Protein AF-A0A497BM85-F1 (afdb_monomer_lite)

pLDDT: mean 84.43, std 9.47, range [48.28, 97.19]

Sequence (255 aa):
MNKPITKTRLAGFRGATTAFELDLDPSKDMTMLFGENGSGKSTILDAIDVVCNDTIGCLEGVSVGQAPGRYLRTLGAQPASLQVTVYSNGESWTGTMRRNAITVSGGGDRPCVKILRRNKILELVTAQPSDRYRALSRFIDIGVVEQSETNLKQKLDATNSEITTLTRDKDRMAGQLDDLWVAEGRPGPGPTAMEWAEQRVNTGIQGLNDKLECFKEVVDAVAAATAAKTAYEDRKARHSNVADQLADVEQQIAN

Foldseek 3Di:
DAWDWQKKWWWQFAPRPDIDMDGDDPVDPDDDDDDDPPPCPQSRVQLLCCQQVVDNRPCVPPCPDPLSLLNRGYPPDDQQRTWMWIDTPNWIWIWGDDPSGTDIDIDDHGGDDDDDDPVLVVCLVPDDPVCNCVSCCSVDPCVVVVVVVVVVVVVVVVVVVVVVVVVVVVVVVLVVLVVVCVVVVNDDPDPGSVVVVVVCVVCVPVVVVVVVVVVVVVVVVVVVVVVVVVVVVVVVVVVVVVVVVVVVVVVVVVD

Secondary structure (DSSP, 8-state):
----EEEEEEESBTTB-S-EEEE--TT-S-------TTSSHHHHHHHHHHHHH---GGGTT----S-GGGGGBPTT--GGG-EEEEEETTEEEEEEEETTEEEEEESSSPP------HHHHHHHHHS-HHHHHHHHTTTS--HHHHHHHHHHHHHHHHHHHHHHHHHHHHHHHHHHHHHHHHHTTS-SS-SSHHHHHHHHHHHHHHHHHHHHHHHHHHHHHHHHHHHHHHHHHHHHHHHHHHHHHHHHHHHHHT-

Radius of gyration: 49.24 Å; chains: 1; bounding box: 104×77×126 Å

Structure (mmCIF, N/CA/C/O backbone):
data_AF-A0A497BM85-F1
#
_entry.id   AF-A0A497BM85-F1
#
loop_
_atom_site.group_PDB
_atom_site.id
_atom_site.type_symbol
_atom_site.label_atom_id
_atom_site.label_alt_id
_atom_site.label_comp_id
_atom_site.label_asym_id
_atom_site.label_entity_id
_atom_site.label_seq_id
_atom_site.pdbx_PDB_ins_code
_atom_site.Cartn_x
_atom_site.Cartn_y
_atom_site.Cartn_z
_atom_site.occupancy
_atom_site.B_iso_or_equiv
_atom_site.auth_seq_id
_atom_site.auth_comp_id
_atom_site.auth_asym_id
_atom_site.auth_atom_id
_atom_site.pdbx_PDB_model_num
ATOM 1 N N . MET A 1 1 ? -13.524 -8.343 -4.442 1.00 48.28 1 MET A N 1
ATOM 2 C CA . MET A 1 1 ? -14.880 -8.496 -3.863 1.00 48.28 1 MET A CA 1
ATOM 3 C C . MET A 1 1 ? -14.909 -7.768 -2.533 1.00 48.28 1 MET A C 1
ATOM 5 O O . MET A 1 1 ? -13.992 -7.965 -1.746 1.00 48.28 1 MET A O 1
ATOM 9 N N . ASN A 1 2 ? -15.892 -6.893 -2.313 1.00 65.69 2 ASN A N 1
ATOM 10 C CA . ASN A 1 2 ? -16.013 -6.153 -1.058 1.00 65.69 2 ASN A CA 1
ATOM 11 C C . ASN A 1 2 ? -16.481 -7.118 0.044 1.00 65.69 2 ASN A C 1
ATOM 13 O O . ASN A 1 2 ? -17.495 -7.788 -0.134 1.00 65.69 2 ASN A O 1
ATOM 17 N N . LYS A 1 3 ? -15.725 -7.231 1.137 1.00 79.75 3 LYS A N 1
ATOM 18 C CA . LYS A 1 3 ? -16.063 -8.073 2.290 1.00 79.75 3 LYS A CA 1
ATOM 19 C C . LYS A 1 3 ? -16.595 -7.145 3.400 1.00 79.75 3 LYS A C 1
ATOM 21 O O . LYS A 1 3 ? -15.779 -6.524 4.084 1.00 79.75 3 LYS A O 1
ATOM 26 N N . PRO A 1 4 ? -17.925 -6.967 3.557 1.00 89.31 4 PRO A N 1
ATOM 27 C CA . PRO A 1 4 ? -18.475 -6.066 4.569 1.00 89.31 4 PRO A CA 1
ATOM 28 C C . PRO A 1 4 ? -18.289 -6.647 5.971 1.00 89.31 4 PRO A C 1
ATOM 30 O O . PRO A 1 4 ? -18.390 -7.861 6.174 1.00 89.31 4 PRO A O 1
ATOM 33 N N . ILE A 1 5 ? -18.017 -5.792 6.953 1.00 92.44 5 ILE A N 1
ATOM 34 C CA . ILE A 1 5 ? -17.935 -6.224 8.351 1.00 92.44 5 ILE A CA 1
ATOM 35 C C . ILE A 1 5 ? -19.347 -6.524 8.843 1.00 92.44 5 ILE A C 1
ATOM 37 O O . ILE A 1 5 ? -20.223 -5.670 8.753 1.00 92.44 5 ILE A O 1
ATOM 41 N N . THR A 1 6 ? -19.551 -7.721 9.386 1.00 94.12 6 THR A N 1
ATOM 42 C CA . THR A 1 6 ? -20.851 -8.168 9.911 1.00 94.12 6 THR A CA 1
ATOM 43 C C . THR A 1 6 ? -20.897 -8.170 11.430 1.00 94.12 6 THR A C 1
ATOM 45 O O . THR A 1 6 ? -21.969 -8.090 12.017 1.00 94.12 6 THR A O 1
ATOM 48 N N . LYS A 1 7 ? -19.741 -8.263 12.095 1.00 95.44 7 LYS A N 1
ATOM 49 C CA . LYS A 1 7 ? -19.662 -8.283 13.557 1.00 95.44 7 LYS A CA 1
ATOM 50 C C . LYS A 1 7 ? -18.300 -7.825 14.049 1.00 95.44 7 LYS A C 1
ATOM 52 O O . LYS A 1 7 ? -17.277 -8.115 13.430 1.00 95.44 7 LYS A O 1
ATOM 57 N N . THR A 1 8 ? -18.282 -7.146 15.191 1.00 95.75 8 THR A N 1
ATOM 58 C CA . THR A 1 8 ? -17.055 -6.825 15.931 1.00 95.75 8 THR A CA 1
ATOM 59 C C . THR A 1 8 ? -17.214 -7.204 17.398 1.00 95.75 8 THR A C 1
ATOM 61 O O . THR A 1 8 ? -18.190 -6.824 18.039 1.00 95.75 8 THR A O 1
ATOM 64 N N . ARG A 1 9 ? -16.235 -7.928 17.943 1.00 96.38 9 ARG A N 1
ATOM 65 C CA . ARG A 1 9 ? -16.167 -8.331 19.350 1.00 96.38 9 ARG A CA 1
ATOM 66 C C . ARG A 1 9 ? -14.936 -7.726 20.009 1.00 96.38 9 ARG A C 1
ATOM 68 O O . ARG A 1 9 ? -13.841 -7.811 19.457 1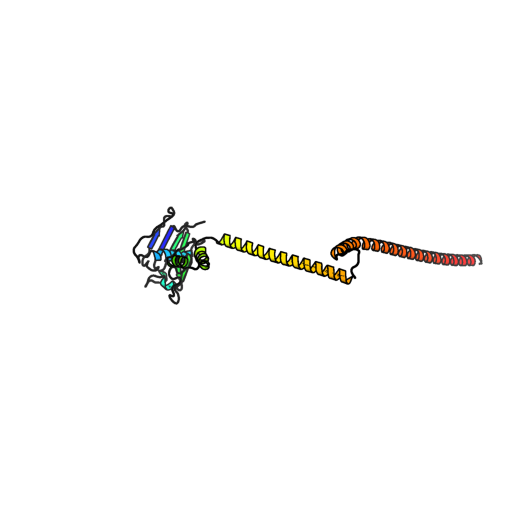.00 96.38 9 ARG A O 1
ATOM 75 N N . LEU A 1 10 ? -15.104 -7.138 21.186 1.00 95.31 10 LEU A N 1
ATOM 76 C CA . LEU A 1 10 ? -14.040 -6.498 21.951 1.00 95.31 10 LEU A CA 1
ATOM 77 C C . LEU A 1 10 ? -14.008 -7.041 23.380 1.00 95.31 10 LEU A C 1
ATOM 79 O O . LEU A 1 10 ? -15.048 -7.168 24.018 1.00 95.31 10 LEU A O 1
ATOM 83 N N . ALA A 1 11 ? -12.815 -7.295 23.906 1.00 94.38 11 ALA A N 1
ATOM 84 C CA . ALA A 1 11 ? -12.577 -7.571 25.316 1.00 94.38 11 ALA A CA 1
ATOM 85 C C . ALA A 1 11 ? -11.221 -6.988 25.731 1.00 94.38 11 ALA A C 1
ATOM 87 O O . ALA A 1 11 ? -10.238 -7.105 24.997 1.00 94.38 11 ALA A O 1
ATOM 88 N N . GLY A 1 12 ? -11.162 -6.320 26.886 1.00 92.31 12 GLY A N 1
ATOM 89 C CA . GLY A 1 12 ? -9.919 -5.765 27.432 1.00 92.31 12 GLY A CA 1
ATOM 90 C C . GLY A 1 12 ? -9.251 -4.702 26.548 1.00 92.31 12 GLY A C 1
ATOM 91 O O . GLY A 1 12 ? -8.044 -4.472 26.675 1.00 92.31 12 GLY A O 1
ATOM 92 N N . PHE A 1 13 ? -10.011 -4.075 25.643 1.00 93.06 13 PHE A N 1
ATOM 93 C CA . PHE A 1 13 ? -9.534 -3.084 24.679 1.00 93.06 13 PHE A CA 1
ATOM 94 C C . PHE A 1 13 ? -10.067 -1.692 25.038 1.00 93.06 13 PHE A C 1
ATOM 96 O O . PHE A 1 13 ? -11.264 -1.419 24.949 1.00 93.06 13 PHE A O 1
ATOM 103 N N . ARG A 1 14 ? -9.170 -0.786 25.438 1.00 90.81 14 ARG A N 1
ATOM 104 C CA . ARG A 1 14 ? -9.469 0.579 25.902 1.00 90.81 14 ARG A CA 1
ATOM 105 C C . ARG A 1 14 ? -10.613 0.597 26.927 1.00 90.81 14 ARG A C 1
ATOM 107 O O . ARG A 1 14 ? -10.466 0.030 28.005 1.00 90.81 14 ARG A O 1
ATOM 114 N N . GLY A 1 15 ? -11.738 1.236 26.603 1.00 87.88 15 GLY A N 1
ATOM 115 C CA . GLY A 1 15 ? -12.914 1.332 27.470 1.00 87.88 15 GLY A CA 1
ATOM 116 C C . GLY A 1 15 ? -13.763 0.058 27.558 1.00 87.88 15 GLY A C 1
ATOM 117 O O . GLY A 1 15 ? -14.652 0.006 28.399 1.00 87.88 15 GLY A O 1
ATOM 118 N N . ALA A 1 16 ? -13.505 -0.969 26.738 1.00 90.12 16 ALA A N 1
ATOM 119 C CA . ALA A 1 16 ? -14.226 -2.244 26.780 1.00 90.12 16 ALA A CA 1
ATOM 120 C C . ALA A 1 16 ? -13.688 -3.140 27.912 1.00 90.12 16 ALA A C 1
ATOM 122 O O . ALA A 1 16 ? -12.943 -4.095 27.678 1.00 90.12 16 ALA A O 1
ATOM 123 N N . THR A 1 17 ? -14.026 -2.782 29.155 1.00 87.31 17 THR A N 1
ATOM 124 C CA . THR A 1 17 ? -13.643 -3.514 30.377 1.00 87.31 17 THR A CA 1
ATOM 125 C C . THR A 1 17 ? -14.281 -4.901 30.448 1.00 87.31 17 THR A C 1
ATOM 127 O O . THR A 1 17 ? -13.669 -5.832 30.966 1.00 87.31 17 THR A O 1
ATOM 130 N N . THR A 1 18 ? -15.485 -5.049 29.900 1.00 87.12 18 THR A N 1
ATOM 131 C CA . THR A 1 18 ? -16.199 -6.316 29.730 1.00 87.12 18 THR A CA 1
ATOM 132 C C . THR A 1 18 ? -16.257 -6.710 28.256 1.00 87.12 18 THR A C 1
ATOM 134 O O . THR A 1 18 ? -15.998 -5.896 27.366 1.00 87.12 18 THR A O 1
ATOM 137 N N . ALA A 1 19 ? -16.577 -7.980 27.993 1.00 91.00 19 ALA A N 1
ATOM 138 C CA . ALA A 1 19 ? -16.800 -8.446 26.633 1.00 91.00 19 ALA A CA 1
ATOM 139 C C . ALA A 1 19 ? -17.994 -7.702 26.017 1.00 91.00 19 ALA A C 1
ATOM 141 O O . ALA A 1 19 ? -19.097 -7.719 26.561 1.00 91.00 19 ALA A O 1
ATOM 142 N N . PHE A 1 20 ? -17.753 -7.061 24.882 1.00 93.50 20 PHE A N 1
ATOM 143 C CA . PHE A 1 20 ? -18.730 -6.309 24.112 1.00 93.50 20 PHE A CA 1
ATOM 144 C C . PHE A 1 20 ? -18.795 -6.870 22.692 1.00 93.50 20 PHE A C 1
ATOM 146 O O . PHE A 1 20 ? -17.773 -7.246 22.113 1.00 93.50 20 PHE A O 1
ATOM 153 N N . GLU A 1 21 ? -19.992 -6.905 22.124 1.00 94.88 21 GLU A N 1
ATOM 154 C CA . GLU A 1 21 ? -20.241 -7.384 20.771 1.00 94.88 21 GLU A CA 1
ATOM 155 C C . GLU A 1 21 ? -21.186 -6.421 20.054 1.00 94.88 21 GLU A C 1
ATOM 157 O O . GLU A 1 21 ? -22.158 -5.944 20.637 1.00 94.88 21 GLU A O 1
ATOM 162 N N . LEU A 1 22 ? -20.864 -6.122 18.798 1.00 94.88 22 LEU A N 1
ATOM 163 C CA . LEU A 1 22 ? -21.672 -5.305 17.907 1.00 94.88 22 LEU A CA 1
ATOM 164 C C . LEU A 1 22 ? -21.922 -6.084 16.620 1.00 94.88 22 LEU A C 1
ATOM 166 O O . LEU A 1 22 ? -20.980 -6.346 15.866 1.00 94.88 22 LEU A O 1
ATOM 170 N N . ASP A 1 23 ? -23.185 -6.407 16.371 1.00 94.62 23 ASP A N 1
ATOM 171 C CA . ASP A 1 23 ? -23.675 -6.905 15.091 1.00 94.62 23 ASP A CA 1
ATOM 172 C C . ASP A 1 23 ? -23.940 -5.731 14.138 1.00 94.62 23 ASP A C 1
ATOM 174 O O . ASP A 1 23 ? -24.557 -4.731 14.513 1.00 94.62 23 ASP A O 1
ATOM 178 N N . LEU A 1 24 ? -23.465 -5.854 12.900 1.00 92.56 24 LEU A N 1
ATOM 179 C CA . LEU A 1 24 ? -23.738 -4.931 11.804 1.00 92.56 24 LEU A CA 1
ATOM 180 C C . LEU A 1 24 ? -24.612 -5.653 10.783 1.00 92.56 24 LEU A C 1
ATOM 182 O O . LEU A 1 24 ? -24.255 -6.731 10.311 1.00 92.56 24 LEU A O 1
ATOM 186 N N . ASP A 1 25 ? -25.754 -5.057 10.451 1.00 90.12 25 ASP A N 1
ATOM 187 C CA . ASP A 1 25 ? -26.690 -5.625 9.484 1.00 90.12 25 ASP A CA 1
ATOM 188 C C . ASP A 1 25 ? -26.113 -5.497 8.060 1.00 90.12 25 ASP A C 1
ATOM 190 O O . ASP A 1 25 ? -26.031 -4.380 7.541 1.00 90.12 25 ASP A O 1
ATOM 194 N N . PRO A 1 26 ? -25.731 -6.609 7.398 1.00 87.00 26 PRO A N 1
ATOM 195 C CA . PRO A 1 26 ? -25.158 -6.559 6.055 1.00 87.00 26 PRO A CA 1
ATOM 196 C C . PRO A 1 26 ? -26.176 -6.150 4.984 1.00 87.00 26 PRO A C 1
ATOM 198 O O . PRO A 1 26 ? -25.779 -5.873 3.856 1.00 87.00 26 PRO A O 1
ATOM 201 N N . SER A 1 27 ? -27.477 -6.125 5.305 1.00 87.94 27 SER A N 1
ATOM 202 C CA . SER A 1 27 ? -28.522 -5.637 4.402 1.00 87.94 27 SER A CA 1
ATOM 203 C C . SER A 1 27 ? -28.649 -4.111 4.390 1.00 87.94 27 SER A C 1
ATOM 205 O O . SER A 1 27 ? -29.401 -3.569 3.578 1.00 87.94 27 SER A O 1
ATOM 207 N N . LYS A 1 28 ? -27.951 -3.405 5.292 1.00 90.38 28 LYS A N 1
ATOM 208 C CA . LYS A 1 28 ? -27.984 -1.943 5.408 1.00 90.38 28 LYS A CA 1
ATOM 209 C C . LYS A 1 28 ? -26.669 -1.335 4.943 1.00 90.38 28 LYS A C 1
ATOM 211 O O . LYS A 1 28 ? -25.603 -1.683 5.436 1.00 90.38 28 LYS A O 1
ATOM 216 N N . ASP A 1 29 ? -26.769 -0.319 4.092 1.00 89.50 29 ASP A N 1
ATOM 217 C CA . ASP A 1 29 ? -25.597 0.426 3.613 1.00 89.50 29 ASP A CA 1
ATOM 218 C C . ASP A 1 29 ? -25.029 1.395 4.664 1.00 89.50 29 ASP A C 1
ATOM 220 O O . ASP A 1 29 ? -23.874 1.812 4.582 1.00 89.50 29 ASP A O 1
ATOM 224 N N . MET A 1 30 ? -25.836 1.774 5.663 1.00 91.69 30 MET A N 1
ATOM 225 C CA . MET A 1 30 ? -25.465 2.752 6.683 1.00 91.69 30 MET A CA 1
ATOM 226 C C . MET A 1 30 ? -25.880 2.289 8.079 1.00 91.69 30 MET A C 1
ATOM 228 O O . MET A 1 30 ? -27.043 1.986 8.334 1.00 91.69 30 MET A O 1
ATOM 232 N N . THR A 1 31 ? -24.921 2.314 9.007 1.00 92.44 31 THR A N 1
ATOM 233 C CA . THR A 1 31 ? -25.145 2.118 10.444 1.00 92.44 31 THR A CA 1
ATOM 234 C C . THR A 1 31 ? -24.655 3.348 11.200 1.00 92.44 31 THR A C 1
ATOM 236 O O . THR A 1 31 ? -23.524 3.792 11.003 1.00 92.44 31 THR A O 1
ATOM 239 N N . MET A 1 32 ? -25.491 3.901 12.081 1.00 93.38 32 MET A N 1
ATOM 240 C CA . MET A 1 32 ? -25.146 5.057 12.911 1.00 93.38 32 MET A CA 1
ATOM 241 C C . MET A 1 32 ? -24.998 4.639 14.376 1.00 93.38 32 MET A C 1
ATOM 243 O O . MET A 1 32 ? -25.932 4.115 14.975 1.00 93.38 32 MET A O 1
ATOM 247 N N . LEU A 1 33 ? -23.830 4.908 14.967 1.00 92.25 33 LEU A N 1
ATOM 248 C CA . LEU A 1 33 ? -23.564 4.673 16.388 1.00 92.25 33 LEU A CA 1
ATOM 249 C C . LEU A 1 33 ? -23.793 5.962 17.187 1.00 92.25 33 LEU A C 1
ATOM 251 O O . LEU A 1 33 ? -23.039 6.927 17.046 1.00 92.25 33 LEU A O 1
ATOM 255 N N . PHE A 1 34 ? -24.807 5.967 18.052 1.00 93.94 34 PHE A N 1
ATOM 256 C CA . PHE A 1 34 ? -25.135 7.098 18.923 1.00 93.94 34 PHE A CA 1
ATOM 257 C C . PHE A 1 34 ? -24.758 6.818 20.384 1.00 93.94 34 PHE A C 1
ATOM 259 O O . PHE A 1 34 ? -24.796 5.682 20.846 1.00 93.94 34 PHE A O 1
ATOM 266 N N . GLY A 1 35 ? -24.375 7.863 21.116 1.00 92.75 35 GLY A N 1
ATOM 267 C CA . GLY A 1 35 ? -24.072 7.786 22.544 1.00 92.75 35 GLY A CA 1
ATOM 268 C C . GLY A 1 35 ? -23.313 9.014 23.035 1.00 92.75 35 GLY A C 1
ATOM 269 O O . GLY A 1 35 ? -22.775 9.781 22.233 1.00 92.75 35 GLY A O 1
ATOM 270 N N . GLU A 1 36 ? -23.207 9.177 24.347 1.00 94.75 36 GLU A N 1
ATOM 271 C CA . GLU A 1 36 ? -22.513 10.305 24.979 1.00 94.75 36 GLU A CA 1
ATOM 272 C C . GLU A 1 36 ? -21.000 10.310 24.720 1.00 94.75 36 GLU A C 1
ATOM 274 O O . GLU A 1 36 ? -20.384 9.297 24.374 1.00 94.75 36 GLU A O 1
ATOM 279 N N . ASN A 1 37 ? -20.352 11.465 24.869 1.00 90.56 37 ASN A N 1
ATOM 280 C CA . ASN A 1 37 ? -18.893 11.529 24.796 1.00 90.56 37 ASN A CA 1
ATOM 281 C C . ASN A 1 37 ? -18.270 10.619 25.866 1.00 90.56 37 ASN A C 1
ATOM 283 O O . ASN A 1 37 ? -18.683 10.635 27.016 1.00 90.56 37 ASN A O 1
ATOM 287 N N . GLY A 1 38 ? -17.288 9.803 25.472 1.00 86.81 38 GLY A N 1
ATOM 288 C CA . GLY A 1 38 ? -16.686 8.801 26.360 1.00 86.81 38 GLY A CA 1
ATOM 289 C C . GLY A 1 38 ? -17.369 7.427 26.358 1.00 86.81 38 GLY A C 1
ATOM 290 O O . GLY A 1 38 ? -16.797 6.486 26.892 1.00 86.81 38 GLY A O 1
ATOM 291 N N . SER A 1 39 ? -18.501 7.245 25.667 1.00 89.88 39 SER A N 1
ATOM 292 C CA . SER A 1 39 ? -19.240 5.967 25.622 1.00 89.88 39 SER A CA 1
ATOM 293 C C . SER A 1 39 ? -18.582 4.835 24.807 1.00 89.88 39 SER A C 1
ATOM 295 O O . SER A 1 39 ? -19.229 3.840 24.502 1.00 89.88 39 SER A O 1
ATOM 297 N N . GLY A 1 40 ? -17.331 4.990 24.363 1.00 90.06 40 GLY A N 1
ATOM 298 C CA . GLY A 1 40 ? -16.620 3.953 23.601 1.00 90.06 40 GLY A CA 1
ATOM 299 C C . GLY A 1 40 ? -16.889 3.905 22.088 1.00 90.06 40 GLY A C 1
ATOM 300 O O . GLY A 1 40 ? -16.363 3.023 21.417 1.00 90.06 40 GLY A O 1
ATOM 301 N N . LYS A 1 41 ? -17.612 4.868 21.495 1.00 92.38 41 LYS A N 1
ATOM 302 C CA . LYS A 1 41 ? -17.822 4.926 20.024 1.00 92.38 41 LYS A CA 1
ATOM 303 C C . LYS A 1 41 ? -16.509 4.858 19.233 1.00 92.38 41 LYS A C 1
ATOM 305 O O . LYS A 1 41 ? -16.350 4.029 18.343 1.00 92.38 41 LYS A O 1
ATOM 310 N N . SER A 1 42 ? -15.539 5.697 19.601 1.00 90.88 42 SER A N 1
ATOM 311 C CA . SER A 1 42 ? -14.213 5.683 18.974 1.00 90.88 42 SER A CA 1
ATOM 312 C C . SER A 1 42 ? -13.456 4.385 19.258 1.00 90.88 42 SER A C 1
ATOM 314 O O . SER A 1 42 ? -12.706 3.931 18.406 1.00 90.88 42 SER A O 1
ATOM 316 N N . THR A 1 43 ? -13.687 3.751 20.415 1.00 92.69 43 THR A N 1
ATOM 317 C CA . THR A 1 43 ? -13.077 2.463 20.773 1.00 92.69 43 THR A CA 1
ATOM 318 C C . THR A 1 43 ? -13.486 1.350 19.813 1.00 92.69 43 THR A C 1
ATOM 320 O O . THR A 1 43 ? -12.632 0.563 19.418 1.00 92.69 43 THR A O 1
ATOM 323 N N . ILE A 1 44 ? -14.751 1.312 19.389 1.00 93.44 44 ILE A N 1
ATOM 324 C CA . ILE 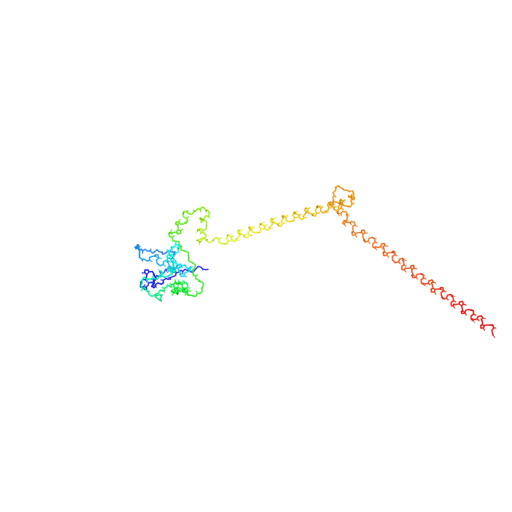A 1 44 ? -15.237 0.342 18.395 1.00 93.44 44 ILE A CA 1
ATOM 325 C C . ILE A 1 44 ? -14.520 0.550 17.054 1.00 93.44 44 ILE A C 1
ATOM 327 O O . ILE A 1 44 ? -14.018 -0.403 16.465 1.00 93.44 44 ILE A O 1
ATOM 331 N N . LEU A 1 45 ? -14.403 1.802 16.599 1.00 91.69 45 LEU A N 1
ATOM 332 C CA . LEU A 1 45 ? -13.684 2.123 15.361 1.00 91.69 45 LEU A CA 1
ATOM 333 C C . LEU A 1 45 ? -12.191 1.784 15.448 1.00 91.69 45 LEU A C 1
ATOM 335 O O . LEU A 1 45 ? -11.630 1.247 14.500 1.00 91.69 45 LEU A O 1
ATOM 339 N N . ASP A 1 46 ? -11.545 2.068 16.581 1.00 91.56 46 ASP A N 1
ATOM 340 C CA . ASP A 1 46 ? -10.130 1.751 16.796 1.00 91.56 46 ASP A CA 1
ATOM 341 C C . ASP A 1 46 ? -9.868 0.243 16.791 1.00 91.56 46 ASP A C 1
ATOM 343 O O . ASP A 1 46 ? -8.828 -0.192 16.310 1.00 91.56 46 ASP A O 1
ATOM 347 N N . ALA A 1 47 ? -10.803 -0.555 17.303 1.00 93.38 47 ALA A N 1
ATOM 348 C CA . ALA A 1 47 ? -10.724 -2.008 17.245 1.00 93.38 47 ALA A CA 1
ATOM 349 C C . ALA A 1 47 ? -10.753 -2.531 15.805 1.00 93.38 47 ALA A C 1
ATOM 351 O O . ALA A 1 47 ? -9.934 -3.375 15.441 1.00 93.38 47 ALA A O 1
ATOM 352 N N . ILE A 1 48 ? -11.656 -1.996 14.982 1.00 93.56 48 ILE A N 1
ATOM 353 C CA . ILE A 1 48 ? -11.720 -2.336 13.559 1.00 93.56 48 ILE A CA 1
ATOM 354 C C . ILE A 1 48 ? -10.418 -1.921 12.855 1.00 93.56 48 ILE A C 1
ATOM 356 O O . ILE A 1 48 ? -9.860 -2.720 12.105 1.00 93.56 48 ILE A O 1
ATOM 360 N N . ASP A 1 49 ? -9.907 -0.716 13.131 1.00 92.06 49 ASP A N 1
ATOM 361 C CA . ASP A 1 49 ? -8.668 -0.186 12.536 1.00 92.06 49 ASP A CA 1
ATOM 362 C C . ASP A 1 49 ? -7.460 -1.084 12.812 1.00 92.06 49 ASP A C 1
ATOM 364 O O . ASP A 1 49 ? -6.744 -1.491 11.901 1.00 92.06 49 ASP A O 1
ATOM 368 N N . VAL A 1 50 ? -7.274 -1.446 14.081 1.00 91.62 50 VAL A N 1
ATOM 369 C CA . VAL A 1 50 ? -6.172 -2.295 14.539 1.00 91.62 50 VAL A CA 1
ATOM 370 C C . VAL A 1 50 ? -6.193 -3.650 13.837 1.00 91.62 50 VAL A C 1
ATOM 372 O O . VAL A 1 50 ? -5.150 -4.147 13.420 1.00 91.62 50 VAL A O 1
ATOM 375 N N . VAL A 1 51 ? -7.370 -4.268 13.708 1.00 93.19 51 VAL A N 1
ATOM 376 C CA . VAL A 1 51 ? -7.483 -5.610 13.123 1.00 93.19 51 VAL A CA 1
ATOM 377 C C . VAL A 1 51 ? -7.347 -5.577 11.601 1.00 93.19 51 VAL A C 1
ATOM 379 O O . VAL A 1 51 ? -6.673 -6.435 11.031 1.00 93.19 51 VAL A O 1
ATOM 382 N N . CYS A 1 52 ? -7.965 -4.600 10.936 1.00 91.75 52 CYS A N 1
ATOM 383 C CA . CYS A 1 52 ? -8.045 -4.575 9.475 1.00 91.75 52 CYS A CA 1
ATOM 384 C C . CYS A 1 52 ? -6.820 -3.910 8.833 1.00 91.75 52 CYS A C 1
ATOM 386 O O . CYS A 1 52 ? -6.313 -4.418 7.836 1.00 91.75 52 CYS A O 1
ATOM 388 N N . ASN A 1 53 ? -6.306 -2.830 9.429 1.00 88.56 53 ASN A N 1
ATOM 389 C CA . ASN A 1 53 ? -5.249 -1.992 8.851 1.00 88.56 53 ASN A CA 1
ATOM 390 C C . ASN A 1 53 ? -3.889 -2.119 9.557 1.00 88.56 53 ASN A C 1
ATOM 392 O O . ASN A 1 53 ? -2.932 -1.489 9.116 1.00 88.56 53 ASN A O 1
ATOM 396 N N . ASP A 1 54 ? -3.789 -2.902 10.638 1.00 84.31 54 ASP A N 1
ATOM 397 C CA . ASP A 1 54 ? -2.560 -3.069 11.440 1.00 84.31 54 ASP A CA 1
ATOM 398 C C . ASP A 1 54 ? -2.019 -1.756 12.041 1.00 84.31 54 ASP A C 1
ATOM 400 O O . ASP A 1 54 ? -0.817 -1.561 12.225 1.00 84.31 54 ASP A O 1
ATOM 404 N N . THR A 1 55 ? -2.917 -0.812 12.334 1.00 82.88 55 THR A N 1
ATOM 405 C CA . THR A 1 55 ? -2.565 0.491 12.912 1.00 82.88 55 THR A CA 1
ATOM 406 C C . THR A 1 55 ? -2.767 0.503 14.429 1.00 82.88 55 THR A C 1
ATOM 408 O O . THR A 1 55 ? -3.404 -0.369 15.013 1.00 82.88 55 THR A O 1
ATOM 411 N N . ILE A 1 56 ? -2.265 1.540 15.106 1.00 81.88 56 ILE A N 1
ATOM 412 C CA . ILE A 1 56 ? -2.515 1.785 16.543 1.00 81.88 56 ILE A CA 1
ATOM 413 C C . ILE A 1 56 ? -3.783 2.623 16.796 1.00 81.88 56 ILE A C 1
ATOM 415 O O . ILE A 1 56 ? -3.967 3.204 17.874 1.00 81.88 56 ILE A O 1
ATOM 419 N N . GLY A 1 57 ? -4.667 2.703 15.800 1.00 81.38 57 GLY A N 1
ATOM 420 C CA . GLY A 1 57 ? -5.900 3.467 15.868 1.00 81.38 57 GLY A CA 1
ATOM 421 C C . GLY A 1 57 ? -5.661 4.940 16.210 1.00 81.38 57 GLY A C 1
ATOM 422 O O . GLY A 1 57 ? -4.761 5.586 15.677 1.00 81.38 57 GLY A O 1
ATOM 423 N N . CYS A 1 58 ? -6.447 5.491 17.139 1.00 78.00 58 CYS A N 1
ATOM 424 C CA . CYS A 1 58 ? -6.357 6.910 17.500 1.00 78.00 58 CYS A CA 1
ATOM 425 C C . CYS A 1 58 ? -5.007 7.368 18.096 1.00 78.00 58 CYS A C 1
ATOM 427 O O . CYS A 1 58 ? -4.833 8.565 18.311 1.00 78.00 58 CYS A O 1
ATOM 429 N N . LEU A 1 59 ? -4.101 6.448 18.448 1.00 79.94 59 LEU A N 1
ATOM 430 C CA . LEU A 1 59 ? -2.773 6.804 18.965 1.00 79.94 59 LEU A CA 1
ATOM 431 C C . LEU A 1 59 ? -1.805 7.193 17.841 1.00 79.94 59 LEU A C 1
ATOM 433 O O . LEU A 1 59 ? -0.704 7.667 18.112 1.00 79.94 59 LEU A O 1
ATOM 437 N N . GLU A 1 60 ? -2.205 7.005 16.585 1.00 74.69 60 GLU A N 1
ATOM 438 C CA . GLU A 1 60 ? -1.430 7.428 15.430 1.00 74.69 60 GLU A CA 1
ATOM 439 C C . GLU A 1 60 ? -1.240 8.955 15.444 1.00 74.69 60 GLU A C 1
ATOM 441 O O . GLU A 1 60 ? -2.203 9.724 15.455 1.00 74.69 60 GLU A O 1
ATOM 446 N N . GLY A 1 61 ? 0.021 9.397 15.471 1.00 68.69 61 GLY A N 1
ATOM 447 C CA . GLY A 1 61 ? 0.384 10.815 15.549 1.00 68.69 61 GLY A CA 1
ATOM 448 C C . GLY A 1 61 ? 0.404 11.406 16.963 1.00 68.69 61 GLY A C 1
ATOM 449 O O . GLY A 1 61 ? 0.721 12.583 17.115 1.00 68.69 61 GLY A O 1
ATOM 450 N N . VAL A 1 62 ? 0.119 10.616 18.004 1.00 75.06 62 VAL A N 1
ATOM 451 C CA . VAL A 1 62 ? 0.265 11.045 19.402 1.00 75.06 62 VAL A CA 1
ATOM 452 C C . VAL A 1 62 ? 1.607 10.548 19.938 1.00 75.06 62 VAL A C 1
ATOM 454 O O . VAL A 1 62 ? 1.874 9.347 19.953 1.00 75.06 62 VAL A O 1
ATOM 457 N N . SER A 1 63 ? 2.459 11.463 20.410 1.00 72.81 63 SER A N 1
ATOM 458 C CA . SER A 1 63 ? 3.720 11.094 21.065 1.00 72.81 63 SER A CA 1
ATOM 459 C C . SER A 1 63 ? 3.435 10.515 22.455 1.00 72.81 63 SER A C 1
ATOM 461 O O . SER A 1 63 ? 3.337 11.241 23.440 1.00 72.81 63 SER A O 1
ATOM 463 N N . VAL A 1 64 ? 3.248 9.195 22.531 1.00 71.50 64 VAL A N 1
ATOM 464 C CA . VAL A 1 64 ? 2.960 8.462 23.781 1.00 71.50 64 VAL A CA 1
ATOM 465 C C . VAL A 1 64 ? 4.179 7.706 24.333 1.00 71.50 64 VAL A C 1
ATOM 467 O O . VAL A 1 64 ? 4.052 6.821 25.179 1.00 71.50 64 VAL A O 1
ATOM 470 N N . GLY A 1 65 ? 5.383 8.062 23.880 1.00 73.31 65 GLY A N 1
ATOM 471 C CA . GLY A 1 65 ? 6.631 7.416 24.289 1.00 73.31 65 GLY A CA 1
ATOM 472 C C . GLY A 1 65 ? 6.801 6.002 23.719 1.00 73.31 65 GLY A C 1
ATOM 473 O O . GLY A 1 65 ? 6.261 5.663 22.668 1.00 73.31 65 GLY A O 1
ATOM 474 N N . GLN A 1 66 ? 7.592 5.172 24.404 1.00 71.62 66 GLN A N 1
ATOM 475 C CA . GLN A 1 66 ? 7.924 3.819 23.945 1.00 71.62 66 GLN A CA 1
ATOM 476 C C . GLN A 1 66 ? 6.729 2.856 24.067 1.00 71.62 66 GLN A C 1
ATOM 478 O O . GLN A 1 66 ? 6.021 2.848 25.077 1.00 71.62 66 GLN A O 1
ATOM 483 N N . ALA A 1 67 ? 6.558 1.992 23.060 1.00 76.25 67 ALA A N 1
ATOM 484 C CA . ALA A 1 67 ? 5.537 0.938 22.999 1.00 76.25 67 ALA A CA 1
ATOM 485 C C . ALA A 1 67 ? 4.071 1.452 23.086 1.00 76.25 67 ALA A C 1
ATOM 487 O O . ALA A 1 67 ? 3.335 1.067 23.999 1.00 76.25 67 ALA A O 1
ATOM 488 N N . PRO A 1 68 ? 3.601 2.276 22.123 1.00 81.62 68 PRO A N 1
ATOM 489 C CA . PRO A 1 68 ? 2.242 2.839 22.106 1.00 81.62 68 PRO A CA 1
ATOM 490 C C . PRO A 1 68 ? 1.127 1.787 22.227 1.00 81.62 68 PRO A C 1
ATOM 492 O O . PRO A 1 68 ? 0.089 2.049 22.834 1.00 81.62 68 PRO A O 1
ATOM 495 N N . GLY A 1 69 ? 1.345 0.573 21.713 1.00 81.31 69 GLY A N 1
ATOM 496 C CA . GLY A 1 69 ? 0.358 -0.507 21.765 1.00 81.31 69 GLY A CA 1
ATOM 497 C C . GLY A 1 69 ? -0.031 -0.937 23.185 1.00 81.31 69 GLY A C 1
ATOM 498 O O . GLY A 1 69 ? -1.153 -1.399 23.386 1.00 81.31 69 GLY A O 1
ATOM 499 N N . ARG A 1 70 ? 0.807 -0.687 24.208 1.00 83.62 70 ARG A N 1
ATOM 500 C CA . ARG A 1 70 ? 0.465 -0.982 25.616 1.00 83.62 70 ARG A CA 1
ATOM 501 C C . ARG A 1 70 ? -0.756 -0.207 26.119 1.00 83.62 70 ARG A C 1
ATOM 503 O O . ARG A 1 70 ? -1.419 -0.662 27.049 1.00 83.62 70 ARG A O 1
ATOM 510 N N . TYR A 1 71 ? -1.033 0.948 25.512 1.00 87.12 71 TYR A N 1
ATOM 511 C CA . TYR A 1 71 ? -2.137 1.840 25.873 1.00 87.12 71 TYR A CA 1
ATOM 512 C C . TYR A 1 71 ? -3.458 1.477 25.187 1.00 87.12 71 TYR A C 1
ATOM 514 O O . TYR A 1 71 ? -4.486 2.083 25.472 1.00 87.12 71 TYR A O 1
ATOM 522 N N . LEU A 1 72 ? -3.457 0.486 24.289 1.00 89.06 72 LEU A N 1
ATOM 523 C CA . LEU A 1 72 ? -4.685 -0.030 23.680 1.00 89.06 72 LEU A CA 1
ATOM 524 C C . LEU A 1 72 ? -5.457 -0.953 24.622 1.00 89.06 72 LEU A C 1
ATOM 526 O O . LEU A 1 72 ? -6.637 -1.208 24.410 1.00 89.06 72 LEU A O 1
ATOM 530 N N . ARG A 1 73 ? -4.809 -1.440 25.677 1.00 90.62 73 ARG A N 1
ATOM 531 C CA . ARG A 1 73 ? -5.420 -2.284 26.697 1.00 90.62 73 ARG A CA 1
ATOM 532 C C . ARG A 1 73 ? -6.178 -1.451 27.721 1.00 90.62 73 ARG A C 1
ATOM 534 O O . ARG A 1 73 ? -5.759 -0.354 28.078 1.00 90.62 73 ARG A O 1
ATOM 541 N N . THR A 1 74 ? -7.261 -2.017 28.236 1.00 90.19 74 THR A N 1
ATOM 542 C CA . THR A 1 74 ? -7.957 -1.491 29.411 1.00 90.19 74 THR A CA 1
ATOM 543 C C . THR A 1 74 ? -6.998 -1.300 30.589 1.00 90.19 74 THR A C 1
ATOM 545 O O . THR A 1 74 ? -6.158 -2.156 30.878 1.00 90.19 74 THR A O 1
ATOM 548 N N . LEU A 1 75 ? -7.119 -0.169 31.285 1.00 88.38 75 LEU A N 1
ATOM 549 C CA . LEU A 1 75 ? -6.296 0.127 32.457 1.00 88.38 75 LEU A CA 1
ATOM 550 C C . LEU A 1 75 ? -6.446 -0.976 33.516 1.00 88.38 75 LEU A C 1
ATOM 552 O O . LEU A 1 75 ? -7.554 -1.383 33.847 1.00 88.38 75 LEU A O 1
ATOM 556 N N . GLY A 1 76 ? -5.315 -1.479 34.018 1.00 85.75 76 GLY A N 1
ATOM 557 C CA . GLY A 1 76 ? -5.268 -2.552 35.020 1.00 85.75 76 GLY A CA 1
ATOM 558 C C . GLY A 1 76 ? -5.504 -3.974 34.490 1.00 85.75 76 GLY A C 1
ATOM 559 O O . GLY A 1 76 ? -5.248 -4.931 35.216 1.00 85.75 76 GLY A O 1
ATOM 560 N N . ALA A 1 77 ? -5.930 -4.150 33.235 1.00 87.06 77 ALA A N 1
ATOM 561 C CA . ALA A 1 77 ? -6.147 -5.477 32.661 1.00 87.06 77 ALA A CA 1
ATOM 562 C C . ALA A 1 77 ? -4.817 -6.180 32.327 1.00 87.06 77 ALA A C 1
ATOM 564 O O . ALA A 1 77 ? -3.781 -5.532 32.180 1.00 87.06 77 ALA A O 1
ATOM 565 N N . GLN A 1 78 ? -4.810 -7.505 32.168 1.00 88.00 78 GLN A N 1
ATOM 566 C CA . GLN A 1 78 ? -3.611 -8.264 31.773 1.00 88.00 78 GLN A CA 1
ATOM 567 C C . GLN A 1 78 ? -3.406 -8.234 30.247 1.00 88.00 78 GLN A C 1
ATOM 569 O O . GLN A 1 78 ? -4.374 -8.090 29.510 1.00 88.00 78 GLN A O 1
ATOM 574 N N . PRO A 1 79 ? -2.179 -8.378 29.708 1.00 86.06 79 PRO A N 1
ATOM 575 C CA . PRO A 1 79 ? -1.978 -8.384 28.256 1.00 86.06 79 PRO A CA 1
ATOM 576 C C . PRO A 1 79 ? -2.806 -9.449 27.532 1.00 86.06 79 PRO A C 1
ATOM 578 O O . PRO A 1 79 ? -3.352 -9.186 26.467 1.00 86.06 79 PRO A O 1
ATOM 581 N N . ALA A 1 80 ? -2.949 -10.619 28.157 1.00 87.94 80 ALA A N 1
ATOM 582 C CA . ALA A 1 80 ? -3.701 -11.747 27.620 1.00 87.94 80 ALA A CA 1
ATOM 583 C C . ALA A 1 80 ? -5.222 -11.517 27.560 1.00 87.94 80 ALA A C 1
ATOM 585 O O . ALA A 1 80 ? -5.908 -12.258 26.866 1.00 87.94 80 ALA A O 1
ATOM 586 N N . SER A 1 81 ? -5.758 -10.515 28.268 1.00 88.38 81 SER A N 1
ATOM 587 C CA . SER A 1 81 ? -7.195 -10.221 28.239 1.00 88.38 81 SER A CA 1
ATOM 588 C C . SER A 1 81 ? -7.602 -9.318 27.076 1.00 88.38 81 SER A C 1
ATOM 590 O O . SER A 1 81 ? -8.795 -9.152 26.848 1.00 88.38 81 SER A O 1
ATOM 592 N N . LEU A 1 82 ? -6.643 -8.697 26.373 1.00 92.81 82 LEU A N 1
ATOM 593 C CA . LEU A 1 82 ? -6.938 -7.898 25.186 1.00 92.81 82 LEU A CA 1
ATOM 594 C C . LEU A 1 82 ? -7.196 -8.834 24.008 1.00 92.81 82 LEU A C 1
ATOM 596 O O . LEU A 1 82 ? -6.275 -9.477 23.497 1.00 92.81 82 LEU A O 1
ATOM 600 N N . GLN A 1 83 ? -8.441 -8.840 23.549 1.00 94.00 83 GLN A N 1
ATOM 601 C CA . GLN A 1 83 ? -8.868 -9.550 22.357 1.00 94.00 83 GLN A CA 1
ATOM 602 C C . GLN A 1 83 ? -9.839 -8.680 21.563 1.00 94.00 83 GLN A C 1
ATOM 604 O O . GLN A 1 83 ? -10.827 -8.171 22.090 1.00 94.00 83 GLN A O 1
ATOM 609 N N . VAL A 1 84 ? -9.570 -8.530 20.272 1.00 95.38 84 VAL A N 1
ATOM 610 C CA . VAL A 1 84 ? -10.470 -7.861 19.332 1.00 95.38 84 VAL A CA 1
ATOM 611 C C . VAL A 1 84 ? -10.704 -8.804 18.170 1.00 95.38 84 VAL A C 1
ATOM 613 O O . VAL A 1 84 ? -9.742 -9.289 17.594 1.00 95.38 84 VAL A O 1
ATOM 616 N N . THR A 1 85 ? -11.955 -9.086 17.823 1.00 95.94 85 THR A N 1
ATOM 617 C CA . THR A 1 85 ? -12.300 -9.951 16.688 1.00 95.94 85 THR A CA 1
ATOM 618 C C . THR A 1 85 ? -13.211 -9.213 15.723 1.00 95.94 85 THR A C 1
ATOM 620 O O . THR A 1 85 ? -14.243 -8.691 16.136 1.00 95.94 85 THR A O 1
ATOM 623 N N . VAL A 1 86 ? -12.850 -9.188 14.445 1.00 95.94 86 VAL A N 1
ATOM 624 C CA . VAL A 1 86 ? -13.679 -8.656 13.357 1.00 95.94 86 VAL A CA 1
ATOM 625 C C . VAL A 1 86 ? -14.133 -9.824 12.494 1.00 95.94 86 VAL A C 1
ATOM 627 O O . VAL A 1 86 ? -13.321 -10.682 12.152 1.00 95.94 86 VAL A O 1
ATOM 630 N N . TYR A 1 87 ? -15.415 -9.851 12.146 1.00 94.56 87 TYR A N 1
ATOM 631 C CA . TYR A 1 87 ? -16.014 -10.864 11.283 1.00 94.56 87 TYR A CA 1
ATOM 632 C C . TYR A 1 87 ? -16.442 -10.238 9.964 1.00 94.56 87 TYR A C 1
ATOM 634 O O . TYR A 1 87 ? -17.042 -9.160 9.936 1.00 94.56 87 TYR A O 1
ATOM 642 N N . SER A 1 88 ? -16.152 -10.932 8.871 1.00 93.19 88 SER A N 1
ATOM 643 C CA . SER A 1 88 ? -16.572 -10.524 7.539 1.00 93.19 88 SER A CA 1
ATOM 644 C C . SER A 1 88 ? -16.695 -11.735 6.627 1.00 93.19 88 SER A C 1
ATOM 646 O O . SER A 1 88 ? -15.796 -12.568 6.577 1.00 93.19 88 SER A O 1
ATOM 648 N N . ASN A 1 89 ? -17.812 -11.830 5.902 1.00 86.31 89 ASN A N 1
ATOM 649 C CA . ASN A 1 89 ? -18.063 -12.881 4.910 1.00 86.31 89 ASN A CA 1
ATOM 650 C C . ASN A 1 89 ? -17.809 -14.321 5.422 1.00 86.31 89 ASN A C 1
ATOM 652 O O . ASN A 1 89 ? -17.237 -15.147 4.716 1.00 86.31 89 ASN A O 1
ATOM 656 N N . GLY A 1 90 ? -18.188 -14.608 6.672 1.00 84.81 90 GLY A N 1
ATOM 657 C CA . GLY A 1 90 ? -17.991 -15.921 7.306 1.00 84.81 90 GLY A CA 1
ATOM 658 C C . GLY A 1 90 ? -16.575 -16.192 7.834 1.00 84.81 90 GLY A C 1
ATOM 659 O O . GLY A 1 90 ? -16.369 -17.189 8.520 1.00 84.81 90 GLY A O 1
ATOM 660 N N . GLU A 1 91 ? -15.616 -15.302 7.581 1.00 93.00 91 GLU A N 1
ATOM 661 C CA . GLU A 1 91 ? -14.262 -15.350 8.134 1.00 93.00 91 GLU A CA 1
ATOM 662 C C . GLU A 1 91 ? -14.134 -14.436 9.363 1.00 93.00 91 GLU A C 1
ATOM 664 O O . GLU A 1 91 ? -14.940 -13.523 9.582 1.00 93.00 91 GLU A O 1
ATOM 669 N N . SER A 1 92 ? -13.102 -14.676 10.175 1.00 94.12 92 SER A N 1
ATOM 670 C CA . SER A 1 92 ? -12.807 -13.870 11.360 1.00 94.12 92 SER A CA 1
ATOM 671 C C . SER A 1 92 ? -11.316 -13.592 11.510 1.00 94.12 92 SER A C 1
ATOM 673 O O . SER A 1 92 ? -10.490 -14.493 11.331 1.00 94.12 92 SER A O 1
ATOM 675 N N . TRP A 1 93 ? -10.987 -12.377 11.940 1.00 96.00 93 TRP A N 1
ATOM 676 C CA . TRP A 1 93 ? -9.634 -11.941 12.277 1.00 96.00 93 TRP A CA 1
ATOM 677 C C . TRP A 1 93 ? -9.598 -11.483 13.723 1.00 96.00 93 TRP A C 1
ATOM 679 O O . TRP A 1 93 ? -10.380 -10.630 14.133 1.00 96.00 93 TRP A O 1
ATOM 689 N N . THR A 1 94 ? -8.677 -12.052 14.492 1.00 95.25 94 THR A N 1
ATOM 690 C CA . THR A 1 94 ? -8.518 -11.800 15.921 1.00 95.25 94 THR A CA 1
ATOM 691 C C . THR A 1 94 ? -7.184 -11.117 16.191 1.00 95.25 94 THR A C 1
ATOM 693 O O . THR A 1 94 ? -6.126 -11.704 15.974 1.00 95.25 94 THR A O 1
ATOM 696 N N . GLY A 1 95 ? -7.229 -9.888 16.696 1.00 93.81 95 GLY A N 1
ATOM 697 C CA . GLY A 1 95 ? -6.097 -9.175 17.274 1.00 93.81 95 GLY A CA 1
ATOM 698 C C . GLY A 1 95 ? -5.903 -9.538 18.745 1.00 93.81 95 GLY A C 1
ATOM 699 O O . GLY A 1 95 ? -6.830 -9.419 19.546 1.00 93.81 95 GLY A O 1
ATOM 700 N N . THR A 1 96 ? -4.689 -9.950 19.107 1.00 92.75 96 THR A N 1
ATOM 701 C CA . THR A 1 96 ? -4.266 -10.194 20.498 1.00 92.75 96 THR A CA 1
ATOM 702 C C . THR A 1 96 ? -2.990 -9.425 20.807 1.00 92.75 96 THR A C 1
ATOM 704 O O . THR A 1 96 ? -2.182 -9.171 19.914 1.00 92.75 96 THR A O 1
ATOM 707 N N . MET A 1 97 ? -2.779 -9.044 22.068 1.00 89.69 97 MET A N 1
ATOM 708 C CA . MET A 1 97 ? -1.564 -8.320 22.442 1.00 89.69 97 MET A CA 1
ATOM 709 C C . MET A 1 97 ? -0.387 -9.273 22.693 1.00 89.69 97 MET A C 1
ATOM 711 O O . MET A 1 97 ? -0.429 -10.121 23.583 1.00 89.69 97 MET A O 1
ATOM 715 N N . ARG A 1 98 ? 0.712 -9.079 21.958 1.00 85.19 98 ARG A N 1
ATOM 716 C CA . ARG A 1 98 ? 2.005 -9.747 22.155 1.00 85.19 98 ARG A CA 1
ATOM 717 C C . ARG A 1 98 ? 3.121 -8.708 22.216 1.00 85.19 98 ARG A C 1
ATOM 719 O O . ARG A 1 98 ? 3.253 -7.878 21.327 1.00 85.19 98 ARG A O 1
ATOM 726 N N . ARG A 1 99 ? 3.947 -8.748 23.268 1.00 81.75 99 ARG A N 1
ATOM 727 C CA . ARG A 1 99 ? 5.092 -7.825 23.457 1.00 81.75 99 ARG A CA 1
ATOM 728 C C . ARG A 1 99 ? 4.726 -6.335 23.272 1.00 81.75 99 ARG A C 1
ATOM 730 O O . ARG A 1 99 ? 5.481 -5.584 22.668 1.00 81.75 99 ARG A O 1
ATOM 737 N N . ASN A 1 100 ? 3.575 -5.905 23.803 1.00 81.94 100 ASN A N 1
ATOM 738 C CA . ASN A 1 100 ? 3.038 -4.534 23.681 1.00 81.94 100 ASN A CA 1
ATOM 739 C C . ASN A 1 100 ? 2.689 -4.073 22.252 1.00 81.94 100 ASN A C 1
ATOM 741 O O . ASN A 1 100 ? 2.474 -2.881 22.037 1.00 81.94 100 ASN A O 1
ATOM 745 N N . ALA A 1 101 ? 2.598 -4.997 21.298 1.00 83.94 101 ALA A N 1
ATOM 746 C CA . ALA A 1 101 ? 2.034 -4.784 19.973 1.00 83.94 101 ALA A CA 1
ATOM 747 C C . ALA A 1 101 ? 0.820 -5.701 19.789 1.00 83.94 101 ALA A C 1
ATOM 749 O O . ALA A 1 101 ? 0.704 -6.727 20.463 1.00 83.94 101 ALA A O 1
ATOM 750 N N . ILE A 1 102 ? -0.103 -5.336 18.903 1.00 87.50 102 ILE A N 1
ATOM 751 C CA . ILE A 1 102 ? -1.212 -6.223 18.553 1.00 87.50 102 ILE A CA 1
ATOM 752 C C . ILE A 1 102 ? -0.773 -7.070 17.365 1.00 87.50 102 ILE A C 1
ATOM 754 O O . ILE A 1 102 ? -0.214 -6.563 16.402 1.00 87.50 102 ILE A O 1
ATOM 758 N N . THR A 1 103 ? -0.978 -8.377 17.467 1.00 90.00 103 THR A N 1
ATOM 759 C CA . THR A 1 103 ? -0.775 -9.324 16.374 1.00 90.00 103 THR A CA 1
ATOM 760 C C . THR A 1 103 ? -2.134 -9.866 15.970 1.00 90.00 103 THR A C 1
ATOM 762 O O . THR A 1 103 ? -2.894 -10.332 16.823 1.00 90.00 103 THR A O 1
ATOM 765 N N . VAL A 1 104 ? -2.434 -9.800 14.676 1.00 92.19 104 VAL A N 1
ATOM 766 C CA . VAL A 1 104 ? -3.707 -10.247 14.111 1.00 92.19 104 VAL A CA 1
ATOM 767 C C . VAL A 1 104 ? -3.535 -11.622 13.472 1.00 92.19 104 VAL A C 1
ATOM 769 O O . VAL A 1 104 ? -2.676 -11.808 12.613 1.00 92.19 104 VAL A O 1
ATOM 772 N N . SER A 1 105 ? -4.374 -12.574 13.870 1.00 91.50 105 SER A N 1
ATOM 773 C CA . SER A 1 105 ? -4.481 -13.915 13.285 1.00 91.50 105 SER A CA 1
ATOM 774 C C . SER A 1 105 ? -5.885 -14.134 12.725 1.00 91.50 105 SER A C 1
ATOM 776 O O . SER A 1 105 ? -6.860 -13.835 13.409 1.00 91.50 105 SER A O 1
ATOM 778 N N . GLY A 1 106 ? -6.011 -14.680 11.520 1.00 88.19 106 GLY A N 1
ATOM 779 C CA . GLY A 1 106 ? -7.298 -14.969 10.884 1.00 88.19 106 GLY A CA 1
ATOM 780 C C . GLY A 1 106 ? -7.118 -15.712 9.563 1.00 88.19 106 GLY A C 1
ATOM 781 O O . GLY A 1 106 ? -5.984 -15.932 9.138 1.00 88.19 106 GLY A O 1
ATOM 782 N N . GLY A 1 107 ? -8.226 -16.116 8.944 1.00 75.88 107 GLY A N 1
ATOM 783 C CA . GLY A 1 107 ? -8.221 -16.720 7.606 1.00 75.88 107 GLY A CA 1
ATOM 784 C C . GLY A 1 107 ? -8.098 -15.669 6.500 1.00 75.88 107 GLY A C 1
ATOM 785 O O . GLY A 1 107 ? -8.430 -14.514 6.735 1.00 75.88 107 GLY A O 1
ATOM 786 N N . GLY A 1 108 ? -7.638 -16.070 5.312 1.00 82.62 108 GLY A N 1
ATOM 787 C CA . GLY A 1 108 ? -7.694 -15.272 4.078 1.00 82.62 108 GLY A CA 1
ATOM 788 C C . GLY A 1 108 ? -7.169 -13.827 4.148 1.00 82.62 108 GLY A C 1
ATOM 789 O O . GLY A 1 108 ? -6.476 -13.409 5.079 1.00 82.62 108 GLY A O 1
ATOM 790 N N . ASP A 1 109 ? -7.526 -13.049 3.126 1.00 86.81 109 ASP A N 1
ATOM 791 C CA . ASP A 1 109 ? -7.234 -11.615 3.067 1.00 86.81 109 ASP A CA 1
ATOM 792 C C . ASP A 1 109 ? -8.188 -10.817 3.961 1.00 86.81 109 ASP A C 1
ATOM 794 O O . ASP A 1 109 ? -9.414 -10.995 3.890 1.00 86.81 109 ASP A O 1
ATOM 798 N N . ARG A 1 110 ? -7.614 -9.901 4.754 1.00 89.44 110 ARG A N 1
ATOM 799 C CA . ARG A 1 110 ? -8.337 -8.987 5.652 1.00 89.44 110 ARG A CA 1
ATOM 800 C C . ARG A 1 110 ? -9.318 -8.100 4.871 1.00 89.44 110 ARG A C 1
ATOM 802 O O . ARG A 1 110 ? -9.021 -7.709 3.739 1.00 89.44 110 ARG A O 1
ATOM 809 N N . PRO A 1 111 ? -10.463 -7.722 5.466 1.00 89.50 111 PRO A N 1
ATOM 810 C CA . PRO A 1 111 ? -11.372 -6.770 4.841 1.00 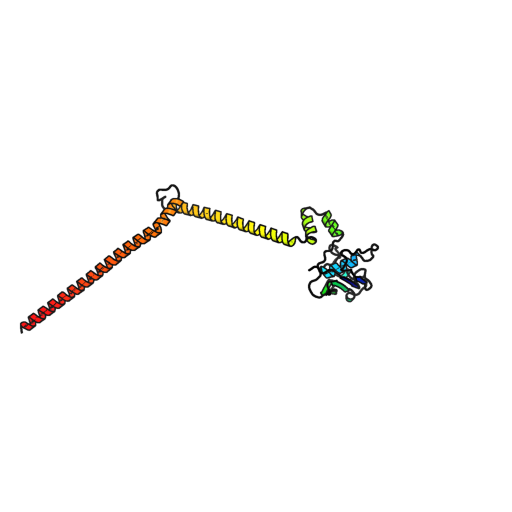89.50 111 PRO A CA 1
ATOM 811 C C . PRO A 1 111 ? -10.693 -5.399 4.692 1.00 89.50 111 PRO A C 1
ATOM 813 O O . PRO A 1 111 ? -10.002 -4.928 5.596 1.00 89.50 111 PRO A O 1
ATOM 816 N N . CYS A 1 112 ? -10.901 -4.746 3.547 1.00 86.06 112 CYS A N 1
ATOM 817 C CA . CYS A 1 112 ? -10.372 -3.409 3.288 1.00 86.06 112 CYS A CA 1
ATOM 818 C C . CYS A 1 112 ? -11.248 -2.364 3.988 1.00 86.06 112 CYS A C 1
ATOM 820 O O . CYS A 1 112 ? -12.401 -2.166 3.606 1.00 86.06 112 CYS A O 1
ATOM 822 N N . VAL A 1 113 ? -10.707 -1.685 5.005 1.00 88.62 113 VAL A N 1
ATOM 823 C CA . VAL A 1 113 ? -11.445 -0.681 5.783 1.00 88.62 113 VAL A CA 1
ATOM 824 C C . VAL A 1 113 ? -10.775 0.679 5.670 1.00 88.62 113 VAL A C 1
ATOM 826 O O . VAL A 1 113 ? -9.609 0.855 6.019 1.00 88.62 113 VAL A O 1
ATOM 829 N N . LYS A 1 114 ? -11.539 1.687 5.249 1.00 87.94 114 LYS A N 1
ATOM 830 C CA . LYS A 1 114 ? -11.097 3.085 5.232 1.00 87.94 114 LYS A CA 1
ATOM 831 C C . LYS A 1 114 ? -11.717 3.829 6.408 1.00 87.94 114 LYS A C 1
ATOM 833 O O . LYS A 1 114 ? -12.936 3.885 6.532 1.00 87.94 114 LYS A O 1
ATOM 838 N N . ILE A 1 115 ? -10.879 4.411 7.267 1.00 87.50 115 ILE A N 1
ATOM 839 C CA . ILE A 1 115 ? -11.336 5.121 8.467 1.00 87.50 115 ILE A CA 1
ATOM 840 C C . ILE A 1 115 ? -11.087 6.613 8.319 1.00 87.50 115 ILE A C 1
ATOM 842 O O . ILE A 1 115 ? -9.947 7.075 8.265 1.00 87.50 115 ILE A O 1
ATOM 846 N N . LEU A 1 116 ? -12.176 7.377 8.303 1.00 87.31 116 LEU A N 1
ATOM 847 C CA . LEU A 1 116 ? -12.137 8.829 8.254 1.00 87.31 116 LEU A CA 1
ATOM 848 C C . LEU A 1 116 ? -12.324 9.408 9.663 1.00 87.31 116 LEU A C 1
ATOM 850 O O . LEU A 1 116 ? -13.436 9.524 10.173 1.00 87.31 116 LEU A O 1
ATOM 854 N N . ARG A 1 117 ? -11.212 9.763 10.313 1.00 86.06 117 ARG A N 1
ATOM 855 C CA . ARG A 1 117 ? -11.209 10.413 11.634 1.00 86.06 117 ARG A CA 1
ATOM 856 C C . ARG A 1 117 ? -11.253 11.937 11.516 1.00 86.06 117 ARG A C 1
ATOM 858 O O . ARG A 1 117 ? -10.811 12.509 10.524 1.00 86.06 117 ARG A O 1
ATOM 865 N N . ARG A 1 118 ? -11.683 12.614 12.588 1.00 85.25 118 ARG A N 1
ATOM 866 C CA . ARG A 1 118 ? -11.719 14.088 12.670 1.00 85.25 118 ARG A CA 1
ATOM 867 C C . ARG A 1 118 ? -10.379 14.743 12.321 1.00 85.25 118 ARG A C 1
ATOM 869 O O . ARG A 1 118 ? -10.367 15.709 11.571 1.00 85.25 118 ARG A O 1
ATOM 876 N N . ASN A 1 119 ? -9.265 14.228 12.841 1.00 82.81 119 ASN A N 1
ATOM 877 C CA . ASN A 1 119 ? -7.935 14.766 12.538 1.00 82.81 119 ASN A CA 1
ATOM 878 C C . ASN A 1 119 ? -7.579 14.635 11.049 1.00 82.81 119 ASN A C 1
ATOM 880 O O . ASN A 1 119 ? -6.956 15.539 10.513 1.00 82.81 119 ASN A O 1
ATOM 884 N N . LYS A 1 120 ? -8.022 13.567 10.372 1.00 82.62 120 LYS A N 1
ATOM 885 C CA . LYS A 1 120 ? -7.835 13.380 8.925 1.00 82.62 120 LYS A CA 1
ATOM 886 C C . LYS A 1 120 ? -8.703 14.315 8.088 1.00 82.62 120 LYS A C 1
ATOM 888 O O . LYS A 1 120 ? -8.238 14.831 7.079 1.00 82.62 120 LYS A O 1
ATOM 893 N N . ILE A 1 121 ? -9.929 14.590 8.533 1.00 86.25 121 ILE A N 1
ATOM 894 C CA . ILE A 1 121 ? -10.787 15.607 7.907 1.00 86.25 121 ILE A CA 1
ATOM 895 C C . ILE A 1 121 ? -10.152 16.994 8.054 1.00 86.25 121 ILE A C 1
ATOM 897 O O . ILE A 1 121 ? -10.085 17.743 7.088 1.00 86.25 121 ILE A O 1
ATOM 901 N N . LEU A 1 122 ? -9.657 17.329 9.248 1.00 86.38 122 LEU A N 1
ATOM 902 C CA . LEU A 1 122 ? -8.977 18.603 9.480 1.00 86.38 122 LEU A CA 1
ATOM 903 C C . LEU A 1 122 ? -7.707 18.720 8.631 1.00 86.38 122 LEU A C 1
ATOM 905 O O . LEU A 1 122 ? -7.553 19.728 7.955 1.00 86.38 122 LEU A O 1
ATOM 909 N N . GLU A 1 123 ? -6.866 17.679 8.599 1.00 84.69 123 GLU A N 1
ATOM 910 C CA . GLU A 1 123 ? -5.667 17.600 7.749 1.00 84.69 123 GLU A CA 1
ATOM 911 C C . GLU A 1 123 ? -6.010 17.903 6.287 1.00 84.69 123 GLU A C 1
ATOM 913 O O . GLU A 1 123 ? -5.365 18.742 5.667 1.00 84.69 123 GLU A O 1
ATOM 918 N N . LEU A 1 124 ? -7.082 17.301 5.767 1.00 83.81 124 LEU A N 1
ATOM 919 C CA . LEU A 1 124 ? -7.569 17.548 4.415 1.00 83.81 124 LEU A CA 1
ATOM 920 C C . LEU A 1 124 ? -8.015 19.003 4.189 1.00 83.81 124 LEU A C 1
ATOM 922 O O . LEU A 1 124 ? -7.700 19.586 3.153 1.00 83.81 124 LEU A O 1
ATOM 926 N N . VAL A 1 125 ? -8.754 19.590 5.133 1.00 86.00 125 VAL A N 1
ATOM 927 C CA . VAL A 1 125 ? -9.275 20.963 5.014 1.00 86.00 125 VAL A CA 1
ATOM 928 C C . VAL A 1 125 ? -8.152 21.998 5.101 1.00 86.00 125 VAL A C 1
ATOM 930 O O . VAL A 1 125 ? -8.190 23.003 4.395 1.00 86.00 125 VAL A O 1
ATOM 933 N N . THR A 1 126 ? -7.146 21.758 5.944 1.00 87.50 126 THR A N 1
ATOM 934 C CA . THR A 1 126 ? -6.043 22.703 6.179 1.00 87.50 126 THR A CA 1
ATOM 935 C C . THR A 1 126 ? -4.842 22.497 5.257 1.00 87.50 126 THR A C 1
ATOM 937 O O . THR A 1 126 ? -3.938 23.330 5.250 1.00 87.50 126 THR A O 1
ATOM 940 N N . ALA A 1 127 ? -4.789 21.394 4.506 1.00 87.06 127 ALA A N 1
ATOM 941 C CA . ALA A 1 127 ? -3.660 21.082 3.638 1.00 87.06 127 ALA A CA 1
ATOM 942 C C . ALA A 1 127 ? -3.525 22.067 2.464 1.00 87.06 127 ALA A C 1
ATOM 944 O O . ALA A 1 127 ? -4.502 22.532 1.859 1.00 87.06 127 ALA A O 1
ATOM 945 N N . GLN A 1 128 ? -2.273 22.331 2.088 1.00 88.31 128 GLN A N 1
ATOM 946 C CA . GLN A 1 128 ? -1.951 23.056 0.861 1.00 88.31 128 GLN A CA 1
ATOM 947 C C . GLN A 1 128 ? -2.479 22.292 -0.366 1.00 88.31 128 GLN A C 1
ATOM 949 O O . GLN A 1 128 ? -2.634 21.071 -0.298 1.00 88.31 128 GLN A O 1
ATOM 954 N N . PRO A 1 129 ? -2.774 22.964 -1.497 1.00 80.44 129 PRO A N 1
ATOM 955 C CA . PRO A 1 129 ? -3.298 22.304 -2.696 1.00 80.44 129 PRO A CA 1
ATOM 956 C C . PRO A 1 129 ? -2.488 21.075 -3.142 1.00 80.44 129 PRO A C 1
ATOM 958 O O . PRO A 1 129 ? -3.077 20.060 -3.500 1.00 80.44 129 PRO A O 1
ATOM 961 N N . SER A 1 130 ? -1.155 21.139 -3.052 1.00 80.62 130 SER A N 1
ATOM 962 C CA . SER A 1 130 ? -0.249 20.030 -3.383 1.00 80.62 130 SER A CA 1
ATOM 963 C C . SER A 1 130 ? -0.387 18.832 -2.438 1.00 80.62 130 SER A C 1
ATOM 965 O O . SER A 1 130 ? -0.330 17.685 -2.873 1.00 80.62 130 SER A O 1
ATOM 967 N N . ASP A 1 131 ? -0.614 19.086 -1.149 1.00 83.62 131 ASP A N 1
ATOM 968 C CA . ASP A 1 131 ? -0.694 18.046 -0.118 1.00 83.62 131 ASP A CA 1
ATOM 969 C C . ASP A 1 131 ? -2.110 17.478 0.034 1.00 83.62 131 ASP A C 1
ATOM 971 O O . ASP A 1 131 ? -2.284 16.335 0.465 1.00 83.62 131 ASP A O 1
ATOM 975 N N . ARG A 1 132 ? -3.137 18.236 -0.376 1.00 82.31 132 ARG A N 1
ATOM 976 C CA . ARG A 1 132 ? -4.539 17.788 -0.383 1.00 82.31 132 ARG A CA 1
ATOM 977 C C . ARG A 1 132 ? -4.734 16.538 -1.221 1.00 82.31 132 ARG A C 1
ATOM 979 O O . ARG A 1 132 ? -5.453 15.635 -0.801 1.00 82.31 132 ARG A O 1
ATOM 986 N N . TYR A 1 133 ? -4.063 16.464 -2.366 1.00 79.00 133 TYR A N 1
ATOM 987 C CA . TYR A 1 133 ? -4.111 15.282 -3.217 1.00 79.00 133 TYR A CA 1
ATOM 988 C C . TYR A 1 133 ? -3.614 14.035 -2.470 1.00 79.00 133 TYR A C 1
ATOM 990 O O . TYR A 1 133 ? -4.299 13.016 -2.434 1.00 79.00 133 TYR A O 1
ATOM 998 N N . ARG A 1 134 ? -2.484 14.146 -1.761 1.00 78.38 134 ARG A N 1
ATOM 999 C CA . ARG A 1 134 ? -1.915 13.060 -0.947 1.00 78.38 134 ARG A CA 1
ATOM 1000 C C . ARG A 1 134 ? -2.805 12.661 0.236 1.00 78.38 134 ARG A C 1
ATOM 1002 O O . ARG A 1 134 ? -2.805 11.500 0.646 1.00 78.38 134 ARG A O 1
ATOM 1009 N N . ALA A 1 135 ? -3.538 13.613 0.809 1.00 77.81 135 ALA A N 1
ATOM 1010 C CA . ALA A 1 135 ? -4.506 13.336 1.867 1.00 77.81 135 ALA A CA 1
ATOM 1011 C C . ALA A 1 135 ? -5.745 12.588 1.331 1.00 77.81 135 ALA A C 1
ATOM 1013 O O . ALA A 1 135 ? -6.229 11.664 1.987 1.00 77.81 135 ALA A O 1
ATOM 1014 N N . LEU A 1 136 ? -6.227 12.944 0.132 1.00 78.25 136 LEU A N 1
ATOM 1015 C CA . LEU A 1 136 ? -7.390 12.327 -0.522 1.00 78.25 136 LEU A CA 1
ATOM 1016 C C . LEU A 1 136 ? -7.099 10.962 -1.143 1.00 78.25 136 LEU A C 1
ATOM 1018 O O . LEU A 1 136 ? -7.954 10.079 -1.072 1.00 78.25 136 LEU A O 1
ATOM 1022 N N . SER A 1 137 ? -5.909 10.762 -1.711 1.00 76.81 137 SER A N 1
ATOM 1023 C CA . SER A 1 137 ? -5.550 9.530 -2.430 1.00 76.81 137 SER A CA 1
ATOM 1024 C C . SER A 1 137 ? -5.621 8.273 -1.558 1.00 76.81 137 SER A C 1
ATOM 1026 O O . SER A 1 137 ? -5.753 7.162 -2.054 1.00 76.81 137 SER A O 1
ATOM 1028 N N . ARG A 1 138 ? -5.604 8.418 -0.228 1.00 74.38 138 ARG A N 1
ATOM 1029 C CA . ARG A 1 138 ? -5.807 7.294 0.701 1.00 74.38 138 ARG A CA 1
ATOM 1030 C C . ARG A 1 138 ? -7.242 6.761 0.702 1.00 74.38 138 ARG A C 1
ATOM 1032 O O . ARG A 1 138 ? -7.448 5.588 1.037 1.00 74.38 138 ARG A O 1
ATOM 1039 N N . PHE A 1 139 ? -8.213 7.618 0.388 1.00 75.31 139 PHE A N 1
ATOM 1040 C CA . PHE A 1 139 ? -9.650 7.335 0.426 1.00 75.31 139 PHE A CA 1
ATOM 1041 C C . PHE A 1 139 ? -10.250 7.093 -0.959 1.00 75.31 139 PHE A C 1
ATOM 1043 O O . PHE A 1 139 ? -11.293 6.452 -1.051 1.00 75.31 139 PHE A O 1
ATOM 1050 N N . ILE A 1 140 ? -9.598 7.583 -2.012 1.00 78.38 140 ILE A N 1
ATOM 1051 C CA . ILE A 1 140 ? -10.032 7.429 -3.399 1.00 78.38 140 ILE A CA 1
ATOM 1052 C C . ILE A 1 140 ? -9.079 6.457 -4.088 1.00 78.38 140 ILE A C 1
ATOM 1054 O O . ILE A 1 140 ? -7.866 6.630 -4.021 1.00 78.38 140 ILE A O 1
ATOM 1058 N N . ASP A 1 141 ? -9.617 5.444 -4.757 1.00 72.00 141 ASP A N 1
ATOM 1059 C CA . ASP A 1 141 ? -8.805 4.534 -5.560 1.00 72.00 141 ASP A CA 1
ATOM 1060 C C . ASP A 1 141 ? -8.436 5.198 -6.896 1.00 72.00 141 ASP A C 1
ATOM 1062 O O . ASP A 1 141 ? -9.197 5.162 -7.861 1.00 72.00 141 ASP A O 1
ATOM 1066 N N . ILE A 1 142 ? -7.286 5.877 -6.922 1.00 78.12 142 ILE A N 1
ATOM 1067 C CA . ILE A 1 142 ? -6.721 6.522 -8.123 1.00 78.12 142 ILE A CA 1
ATOM 1068 C C . ILE A 1 142 ? -5.493 5.740 -8.623 1.00 78.12 142 ILE A C 1
ATOM 1070 O O . ILE A 1 142 ? -4.909 6.083 -9.647 1.00 78.12 142 ILE A O 1
ATOM 1074 N N . GLY A 1 143 ? -5.108 4.647 -7.951 1.00 77.81 143 GLY A N 1
ATOM 1075 C CA . GLY A 1 143 ? -3.849 3.945 -8.225 1.00 77.81 143 GLY A CA 1
ATOM 1076 C C . GLY A 1 143 ? -3.736 3.454 -9.670 1.00 77.81 143 GLY A C 1
ATOM 1077 O O . GLY A 1 143 ? -2.679 3.564 -10.286 1.00 77.81 143 GLY A O 1
ATOM 1078 N N . VAL A 1 144 ? -4.848 2.996 -10.253 1.00 81.00 144 VAL A N 1
ATOM 1079 C CA . VAL A 1 144 ? -4.907 2.570 -11.663 1.00 81.00 144 VAL A CA 1
ATOM 1080 C C . VAL A 1 144 ? -4.633 3.734 -12.622 1.00 81.00 144 VAL A C 1
ATOM 1082 O O . VAL A 1 144 ? -3.949 3.566 -13.635 1.00 81.00 144 VAL A O 1
ATOM 1085 N N . VAL A 1 145 ? -5.147 4.924 -12.306 1.00 83.56 145 VAL A N 1
ATOM 1086 C CA . VAL A 1 145 ? -4.964 6.129 -13.126 1.00 83.56 145 VAL A CA 1
ATOM 1087 C C . VAL A 1 145 ? -3.528 6.631 -13.005 1.00 83.56 145 VAL A C 1
ATOM 1089 O O . VAL A 1 145 ? -2.890 6.862 -14.028 1.00 83.56 145 VAL A O 1
ATOM 1092 N N . GLU A 1 146 ? -2.980 6.698 -11.790 1.00 85.62 146 GLU A N 1
ATOM 1093 C CA . GLU A 1 146 ? -1.587 7.108 -11.550 1.00 85.62 146 GLU A CA 1
ATOM 1094 C C . GLU A 1 146 ? -0.584 6.171 -12.231 1.00 85.62 146 GLU A C 1
ATOM 1096 O O . GLU A 1 146 ? 0.398 6.619 -12.829 1.00 85.62 146 GLU A O 1
ATOM 1101 N N . GLN A 1 147 ? -0.835 4.859 -12.185 1.00 87.81 147 GLN A N 1
ATOM 1102 C CA . GLN A 1 147 ? 0.003 3.877 -12.866 1.00 87.81 147 GLN A CA 1
ATOM 1103 C C . GLN A 1 147 ? -0.064 4.054 -14.387 1.00 87.81 147 GLN A C 1
ATOM 1105 O O . GLN A 1 147 ? 0.962 3.996 -15.066 1.00 87.81 147 GLN A O 1
ATOM 1110 N N . SER A 1 148 ? -1.258 4.310 -14.923 1.00 90.31 148 SER A N 1
ATOM 1111 C CA . SER A 1 148 ? -1.450 4.562 -16.352 1.00 90.31 148 SER A CA 1
ATOM 1112 C C . SER A 1 148 ? -0.740 5.841 -16.800 1.00 90.31 148 SER A C 1
ATOM 1114 O O . SER A 1 148 ? -0.033 5.825 -17.806 1.00 90.31 148 SER A O 1
ATOM 1116 N N . GLU A 1 149 ? -0.857 6.923 -16.030 1.00 92.56 149 GLU A N 1
ATOM 1117 C CA . GLU A 1 149 ? -0.173 8.191 -16.290 1.00 92.56 149 GLU A CA 1
ATOM 1118 C C . GLU A 1 149 ? 1.351 8.031 -16.231 1.00 92.56 149 GLU A C 1
ATOM 1120 O O . GLU A 1 149 ? 2.060 8.465 -17.140 1.00 92.56 149 GLU A O 1
ATOM 1125 N N . THR A 1 150 ? 1.860 7.334 -15.213 1.00 93.25 150 THR A N 1
ATOM 1126 C CA . THR A 1 150 ? 3.296 7.057 -15.064 1.00 93.25 150 THR A CA 1
ATOM 1127 C C . THR A 1 150 ? 3.832 6.264 -16.255 1.00 93.25 150 THR A C 1
ATOM 1129 O O . THR A 1 150 ? 4.864 6.623 -16.822 1.00 93.25 150 THR A O 1
ATOM 1132 N N . ASN A 1 151 ? 3.109 5.228 -16.685 1.00 94.44 151 ASN A N 1
ATOM 1133 C CA . ASN A 1 151 ? 3.486 4.417 -17.841 1.00 94.44 151 ASN A CA 1
ATOM 1134 C C . ASN A 1 151 ? 3.484 5.235 -19.141 1.00 94.44 151 ASN A C 1
ATOM 1136 O O . ASN A 1 151 ? 4.380 5.078 -19.972 1.00 94.44 151 ASN A O 1
ATOM 1140 N N . LEU A 1 152 ? 2.492 6.110 -19.331 1.00 95.94 152 LEU A N 1
ATOM 1141 C CA . LEU A 1 152 ? 2.427 6.996 -20.494 1.00 95.94 152 LEU A CA 1
ATOM 1142 C C . LEU A 1 152 ? 3.588 7.989 -20.504 1.00 95.94 152 LEU A C 1
ATOM 1144 O O . LEU A 1 152 ? 4.228 8.165 -21.539 1.00 95.94 152 LEU A O 1
ATOM 1148 N N . LYS A 1 153 ? 3.907 8.581 -19.351 1.00 96.38 153 LYS A N 1
ATOM 1149 C CA . LYS A 1 153 ? 5.030 9.507 -19.207 1.00 96.38 153 LYS A CA 1
ATOM 1150 C C . LYS A 1 153 ? 6.365 8.831 -19.515 1.00 96.38 153 LYS A C 1
ATOM 1152 O O . LYS A 1 153 ? 7.137 9.351 -20.310 1.00 96.38 153 LYS A O 1
ATOM 1157 N N . GLN A 1 154 ? 6.595 7.631 -18.983 1.00 96.00 154 GLN A N 1
ATOM 1158 C CA . GLN A 1 154 ? 7.800 6.853 -19.283 1.00 96.00 154 GLN A CA 1
ATOM 1159 C C . GLN A 1 154 ? 7.927 6.526 -20.774 1.00 96.00 154 GLN A C 1
ATOM 1161 O O . GLN A 1 154 ? 9.011 6.649 -21.339 1.00 96.00 154 GLN A O 1
ATOM 1166 N N . LYS A 1 155 ? 6.825 6.144 -21.434 1.00 95.12 155 LYS A N 1
ATOM 1167 C CA . LYS A 1 155 ? 6.824 5.904 -22.885 1.00 95.12 155 LYS A CA 1
ATOM 1168 C C . LYS A 1 155 ? 7.119 7.172 -23.682 1.00 95.12 155 LYS A C 1
ATOM 1170 O O . LYS A 1 155 ? 7.855 7.104 -24.664 1.00 95.12 155 LYS A O 1
ATOM 1175 N N . LEU A 1 156 ? 6.566 8.309 -23.267 1.00 97.19 156 LEU A N 1
ATOM 1176 C CA . LEU A 1 156 ? 6.823 9.600 -23.901 1.00 97.19 156 LEU A CA 1
ATOM 1177 C C . LEU A 1 156 ? 8.302 9.989 -23.780 1.00 97.19 156 LEU A C 1
ATOM 1179 O O . LEU A 1 156 ? 8.928 10.333 -24.780 1.00 97.19 156 LEU A O 1
ATOM 1183 N N . ASP A 1 157 ? 8.871 9.868 -22.582 1.00 96.62 157 ASP A N 1
ATOM 1184 C CA . ASP A 1 157 ? 10.277 10.179 -22.318 1.00 96.62 157 ASP A CA 1
ATOM 1185 C C . ASP A 1 157 ? 11.214 9.247 -23.107 1.00 96.62 157 ASP A C 1
ATOM 1187 O O . ASP A 1 157 ? 12.168 9.714 -23.737 1.00 96.62 157 ASP A O 1
ATOM 1191 N N . ALA A 1 158 ? 10.902 7.946 -23.161 1.00 95.56 158 ALA A N 1
ATOM 1192 C CA . ALA A 1 158 ? 11.644 6.975 -23.964 1.00 95.56 158 ALA A CA 1
ATOM 1193 C C . ALA A 1 158 ? 11.609 7.338 -25.458 1.00 95.56 158 ALA A C 1
ATOM 1195 O O . ALA A 1 158 ? 12.660 7.448 -26.086 1.00 95.56 158 ALA A O 1
ATOM 1196 N N . THR A 1 159 ? 10.425 7.634 -25.999 1.00 95.44 159 THR A N 1
ATOM 1197 C CA . THR A 1 159 ? 10.257 8.015 -27.412 1.00 95.44 159 THR A CA 1
ATOM 1198 C C . THR A 1 159 ? 11.029 9.294 -27.745 1.00 95.44 159 THR A C 1
ATOM 1200 O O . THR A 1 159 ? 11.717 9.367 -28.760 1.00 95.44 159 THR A O 1
ATOM 1203 N N . ASN A 1 160 ? 10.986 10.303 -26.870 1.00 96.25 160 ASN A N 1
ATOM 1204 C CA . ASN A 1 160 ? 11.732 11.547 -27.068 1.00 96.25 160 ASN A CA 1
ATOM 1205 C C . ASN A 1 160 ? 13.249 11.319 -27.066 1.00 96.25 160 ASN A C 1
ATOM 1207 O O . ASN A 1 160 ? 13.973 11.912 -27.873 1.00 96.25 160 ASN A O 1
ATOM 1211 N N . SER A 1 161 ? 13.746 10.455 -26.179 1.00 94.62 161 SER A N 1
ATOM 1212 C CA . SER A 1 161 ? 15.170 10.107 -26.146 1.00 94.62 161 SER A CA 1
ATOM 1213 C C . SER A 1 161 ? 15.610 9.310 -27.379 1.00 94.62 161 SER A C 1
ATOM 1215 O O . SER A 1 161 ? 16.690 9.575 -27.913 1.00 94.62 161 SER A O 1
ATOM 1217 N N . GLU A 1 162 ? 14.762 8.418 -27.896 1.00 95.69 162 GLU A N 1
ATOM 1218 C CA . GLU A 1 162 ? 14.990 7.700 -29.153 1.00 95.69 162 GLU A CA 1
ATOM 1219 C C . GLU A 1 162 ? 15.038 8.660 -30.349 1.00 95.69 162 GLU A C 1
ATOM 1221 O O . GLU A 1 162 ? 16.020 8.658 -31.088 1.00 95.69 162 GLU A O 1
ATOM 1226 N N . ILE A 1 163 ? 14.060 9.564 -30.487 1.00 95.31 163 ILE A N 1
ATOM 1227 C CA . ILE A 1 163 ? 14.042 10.590 -31.547 1.00 95.31 163 ILE A CA 1
ATOM 1228 C C . ILE A 1 163 ? 15.309 11.446 -31.499 1.00 95.31 163 ILE A C 1
ATOM 1230 O O . ILE A 1 163 ? 15.938 11.704 -32.528 1.00 95.31 163 ILE A O 1
ATOM 1234 N N . THR A 1 164 ? 15.705 11.875 -30.302 1.00 95.44 164 THR A N 1
ATOM 1235 C CA . THR A 1 164 ? 16.917 12.680 -30.115 1.00 95.44 164 THR A CA 1
ATOM 1236 C C . THR A 1 164 ? 18.164 11.903 -30.541 1.00 95.44 164 THR A C 1
ATOM 1238 O O . THR A 1 164 ? 19.065 12.470 -31.157 1.00 95.44 164 THR A O 1
ATOM 1241 N N . THR A 1 165 ? 18.218 10.605 -30.243 1.00 94.56 165 THR A N 1
ATOM 1242 C CA . THR A 1 165 ? 19.334 9.729 -30.622 1.00 94.56 165 THR A CA 1
ATOM 1243 C C . THR A 1 165 ? 19.386 9.529 -32.134 1.00 94.56 165 THR A C 1
ATOM 1245 O O . THR A 1 165 ? 20.425 9.783 -32.733 1.00 94.56 165 THR A O 1
ATOM 1248 N N . LEU A 1 166 ? 18.256 9.201 -32.767 1.00 94.00 166 LEU A N 1
ATOM 1249 C CA . LEU A 1 166 ? 18.157 9.035 -34.221 1.00 94.00 166 LEU A CA 1
ATOM 1250 C C . LEU A 1 166 ? 18.499 10.320 -34.980 1.00 94.00 166 LEU A C 1
ATOM 1252 O O . LEU A 1 166 ? 19.154 10.267 -36.018 1.00 94.00 166 LEU A O 1
ATOM 1256 N N . THR A 1 167 ? 18.100 11.479 -34.454 1.00 94.12 167 THR A N 1
ATOM 1257 C CA . THR A 1 167 ? 18.449 12.778 -35.045 1.00 94.12 167 THR A CA 1
ATOM 1258 C C . THR A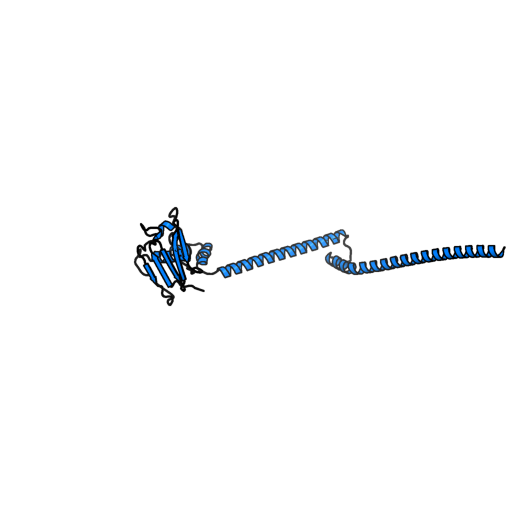 1 167 ? 19.957 13.016 -34.975 1.00 94.12 167 THR A C 1
ATOM 1260 O O . THR A 1 167 ? 20.572 13.322 -35.990 1.00 94.12 167 THR A O 1
ATOM 1263 N N . ARG A 1 168 ? 20.582 12.782 -33.812 1.00 92.94 168 ARG A N 1
ATOM 1264 C CA . ARG A 1 168 ? 22.042 12.900 -33.659 1.00 92.94 168 ARG A CA 1
ATOM 1265 C C . ARG A 1 168 ? 22.806 11.917 -34.537 1.00 92.94 168 ARG A C 1
ATOM 1267 O O . ARG A 1 168 ? 23.834 12.281 -35.096 1.00 92.94 168 ARG A O 1
ATOM 1274 N N . ASP A 1 169 ? 22.330 10.681 -34.644 1.00 91.75 169 ASP A N 1
ATOM 1275 C CA . ASP A 1 169 ? 22.953 9.669 -35.493 1.00 91.75 169 ASP A CA 1
ATOM 1276 C C . ASP A 1 169 ? 22.852 10.056 -36.969 1.00 91.75 169 ASP A C 1
ATOM 1278 O O . ASP A 1 169 ? 23.850 9.957 -37.682 1.00 91.75 169 ASP A O 1
ATOM 1282 N N . LYS A 1 170 ? 21.697 10.570 -37.410 1.00 91.81 170 LYS A N 1
ATOM 1283 C CA . LYS A 1 170 ? 21.519 11.124 -38.756 1.00 91.81 170 LYS A CA 1
ATOM 1284 C C . LYS A 1 170 ? 22.495 12.270 -39.020 1.00 91.81 170 LYS A C 1
ATOM 1286 O O . LYS A 1 170 ? 23.169 12.253 -40.047 1.00 91.81 170 LYS A O 1
ATOM 1291 N N . ASP A 1 171 ? 22.600 13.229 -38.104 1.00 91.38 171 ASP A N 1
ATOM 1292 C CA . ASP A 1 171 ? 23.508 14.372 -38.250 1.00 91.38 171 ASP A CA 1
ATOM 1293 C C . ASP A 1 171 ? 24.977 13.919 -38.277 1.00 91.38 171 ASP A C 1
ATOM 1295 O O . ASP A 1 171 ? 25.762 14.397 -39.095 1.00 91.38 171 ASP A O 1
ATOM 1299 N N . ARG A 1 172 ? 25.347 12.934 -37.443 1.00 91.44 172 ARG A N 1
ATOM 1300 C CA . ARG A 1 172 ? 26.686 12.327 -37.453 1.00 91.44 172 ARG A CA 1
ATOM 1301 C C . ARG A 1 172 ? 26.980 11.641 -38.783 1.00 91.44 172 ARG A C 1
ATOM 1303 O O . ARG A 1 172 ? 28.058 11.847 -39.326 1.00 91.44 172 ARG A O 1
ATOM 1310 N N . MET A 1 173 ? 26.056 10.831 -39.299 1.00 87.81 173 MET A N 1
ATOM 1311 C CA . MET A 1 173 ? 26.228 10.143 -40.583 1.00 87.81 173 MET A CA 1
ATOM 1312 C C . MET A 1 173 ? 26.337 11.138 -41.741 1.00 87.81 173 MET A C 1
ATOM 1314 O O . MET A 1 173 ? 27.177 10.954 -42.616 1.00 87.81 173 MET A O 1
ATOM 1318 N N . ALA A 1 174 ? 25.537 12.207 -41.724 1.00 85.75 174 ALA A N 1
ATOM 1319 C CA . ALA A 1 174 ? 25.624 13.278 -42.711 1.00 85.75 174 ALA A CA 1
ATOM 1320 C C . ALA A 1 174 ? 26.990 13.984 -42.661 1.00 85.75 174 ALA A C 1
ATOM 1322 O O . ALA A 1 174 ? 27.603 14.184 -43.706 1.00 85.75 174 ALA A O 1
ATOM 1323 N N . GLY A 1 175 ? 27.501 14.288 -41.462 1.00 86.62 175 GLY A N 1
ATOM 1324 C CA . GLY A 1 175 ? 28.842 14.854 -41.285 1.00 86.62 175 GLY A CA 1
ATOM 1325 C C . GLY A 1 175 ? 29.954 13.912 -41.752 1.00 86.62 175 GLY A C 1
ATOM 1326 O O . GLY A 1 175 ? 30.823 14.320 -42.510 1.00 86.62 175 GLY A O 1
ATOM 1327 N N . GLN A 1 176 ? 29.887 12.627 -41.388 1.00 87.19 176 GLN A N 1
ATOM 1328 C CA . GLN A 1 176 ? 30.844 11.615 -41.854 1.00 87.19 176 GLN A CA 1
ATOM 1329 C C . GLN A 1 176 ? 30.845 11.478 -43.379 1.00 87.19 176 GLN A C 1
ATOM 1331 O O . GLN A 1 176 ? 31.896 11.263 -43.979 1.00 87.19 176 GLN A O 1
ATOM 1336 N N . LEU A 1 177 ? 29.673 11.584 -44.007 1.00 85.75 177 LEU A N 1
ATOM 1337 C CA . LEU A 1 177 ? 29.567 11.530 -45.456 1.00 85.75 177 LEU A CA 1
ATOM 1338 C C . LEU A 1 177 ? 30.203 12.757 -46.118 1.00 85.75 177 LEU A C 1
ATOM 1340 O O . LEU A 1 177 ? 30.894 12.606 -47.125 1.00 85.75 177 LEU A O 1
ATOM 1344 N N . ASP A 1 178 ? 30.006 13.943 -45.542 1.00 83.75 178 ASP A N 1
ATOM 1345 C CA . ASP A 1 178 ? 30.642 15.176 -46.011 1.00 83.75 178 ASP A CA 1
ATOM 1346 C C . ASP A 1 178 ? 32.170 15.117 -45.853 1.00 83.75 178 ASP A C 1
ATOM 1348 O O . ASP A 1 178 ? 32.899 15.396 -46.804 1.00 83.75 178 ASP A O 1
ATOM 1352 N N . ASP A 1 179 ? 32.664 14.633 -44.709 1.00 86.12 179 ASP A N 1
ATOM 1353 C CA . ASP A 1 179 ? 34.096 14.435 -44.455 1.00 86.12 179 ASP A CA 1
ATOM 1354 C C . ASP A 1 179 ? 34.731 13.483 -45.482 1.00 86.12 179 ASP A C 1
ATOM 1356 O O . ASP A 1 179 ? 35.798 13.770 -46.031 1.00 86.12 179 ASP A O 1
ATOM 1360 N N . LEU A 1 180 ? 34.072 12.355 -45.778 1.00 84.62 180 LEU A N 1
ATOM 1361 C CA . LEU A 1 180 ? 34.531 11.397 -46.790 1.00 84.62 180 LEU A CA 1
ATOM 1362 C C . LEU A 1 180 ? 34.530 12.008 -48.195 1.00 84.62 180 LEU A C 1
ATOM 1364 O O . LEU A 1 180 ? 35.484 11.818 -48.952 1.00 84.62 180 LEU A O 1
ATOM 1368 N N . TRP 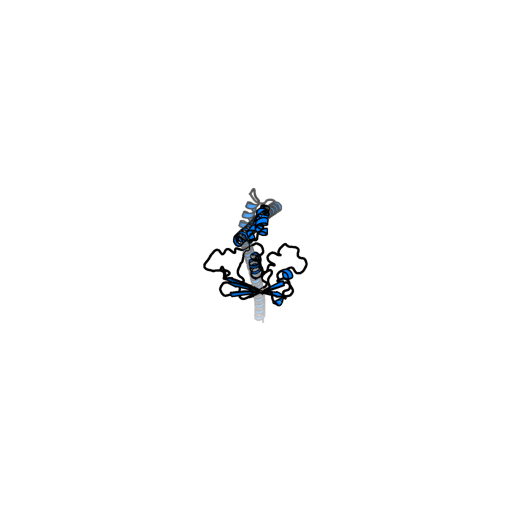A 1 181 ? 33.494 12.772 -48.540 1.00 82.38 181 TRP A N 1
ATOM 1369 C CA . TRP A 1 181 ? 33.400 13.456 -49.827 1.00 82.38 181 TRP A CA 1
ATOM 1370 C C . TRP A 1 181 ? 34.502 14.512 -50.000 1.00 82.38 181 TRP A C 1
ATOM 1372 O O . TRP A 1 181 ? 35.115 14.610 -51.069 1.00 82.38 181 TRP A O 1
ATOM 1382 N N . VAL A 1 182 ? 34.814 15.266 -48.941 1.00 83.00 182 VAL A N 1
ATOM 1383 C CA . VAL A 1 182 ? 35.924 16.230 -48.916 1.00 83.00 182 VAL A CA 1
ATOM 1384 C C . VAL A 1 182 ? 37.277 15.524 -49.013 1.00 83.00 182 VAL A C 1
ATOM 1386 O O . VAL A 1 182 ? 38.122 15.961 -49.796 1.00 83.00 182 VAL A O 1
ATOM 1389 N N . ALA A 1 183 ? 37.488 14.431 -48.275 1.00 83.00 183 ALA A N 1
ATOM 1390 C CA . ALA A 1 183 ? 38.741 13.672 -48.283 1.00 83.00 183 ALA A CA 1
ATOM 1391 C C . ALA A 1 183 ? 39.070 13.077 -49.662 1.00 83.00 183 ALA A C 1
ATOM 1393 O O . ALA A 1 183 ? 40.237 13.015 -50.045 1.00 83.00 183 ALA A O 1
ATOM 1394 N N . GLU A 1 184 ? 38.055 12.693 -50.438 1.00 77.31 184 GLU A N 1
ATOM 1395 C CA . GLU A 1 184 ? 38.234 12.230 -51.817 1.00 77.31 184 GLU A CA 1
ATOM 1396 C C . GLU A 1 184 ? 38.371 13.366 -52.850 1.00 77.31 184 GLU A C 1
ATOM 1398 O O . GLU A 1 184 ? 38.440 13.112 -54.053 1.00 77.31 184 GLU A O 1
ATOM 1403 N N . GLY A 1 185 ? 38.429 14.626 -52.407 1.00 78.81 185 GLY A N 1
ATOM 1404 C CA . GLY A 1 185 ? 38.623 15.780 -53.284 1.00 78.81 185 GLY A CA 1
ATOM 1405 C C . GLY A 1 185 ? 37.364 16.210 -54.036 1.00 78.81 185 GLY A C 1
ATOM 1406 O O . GLY A 1 185 ? 37.475 16.794 -55.111 1.00 78.81 185 GLY A O 1
ATOM 1407 N N . ARG A 1 186 ? 36.176 15.941 -53.474 1.00 76.19 186 ARG A N 1
ATOM 1408 C CA . ARG A 1 186 ? 34.854 16.233 -54.060 1.00 76.19 186 ARG A CA 1
ATOM 1409 C C . ARG A 1 186 ? 34.673 15.652 -55.472 1.00 76.19 186 ARG A C 1
ATOM 1411 O O . ARG A 1 186 ? 34.455 16.403 -56.425 1.00 76.19 186 ARG A O 1
ATOM 1418 N N . PRO A 1 187 ? 34.773 14.324 -55.643 1.00 65.06 187 PRO A N 1
ATOM 1419 C CA . PRO A 1 187 ? 34.639 13.718 -56.957 1.00 65.06 187 PRO A CA 1
ATOM 1420 C C . PRO A 1 187 ? 33.174 13.698 -57.424 1.00 65.06 187 PRO A C 1
ATOM 1422 O O . PRO A 1 187 ? 32.269 13.459 -56.631 1.00 65.06 187 PRO A O 1
ATOM 1425 N N . GLY A 1 188 ? 32.953 13.881 -58.729 1.00 62.38 188 GLY A N 1
ATOM 1426 C CA . GLY A 1 188 ? 31.651 13.708 -59.393 1.00 62.38 188 GLY A CA 1
ATOM 1427 C C . GLY A 1 188 ? 30.942 15.013 -59.807 1.00 62.38 188 GLY A C 1
ATOM 1428 O O . GLY A 1 188 ? 31.262 16.087 -59.299 1.00 62.38 188 GLY A O 1
ATOM 1429 N N . PRO A 1 189 ? 29.987 14.952 -60.756 1.00 57.97 189 PRO A N 1
ATOM 1430 C CA . PRO A 1 189 ? 29.161 16.089 -61.149 1.00 57.97 189 PRO A CA 1
ATOM 1431 C C . PRO A 1 189 ? 27.935 16.180 -60.228 1.00 57.97 189 PRO A C 1
ATOM 1433 O O . PRO A 1 189 ? 26.900 15.579 -60.500 1.00 57.97 189 PRO A O 1
ATOM 1436 N N . GLY A 1 190 ? 28.044 16.912 -59.121 1.00 59.53 190 GLY A N 1
ATOM 1437 C CA . GLY A 1 190 ? 26.913 17.144 -58.219 1.00 59.53 190 GLY A CA 1
ATOM 1438 C C . GLY A 1 190 ? 27.241 18.144 -57.106 1.00 59.53 190 GLY A C 1
ATOM 1439 O O . GLY A 1 190 ? 28.392 18.201 -56.670 1.00 59.53 190 GLY A O 1
ATOM 1440 N N . PRO A 1 191 ? 26.275 18.968 -56.656 1.00 66.06 191 PRO A N 1
ATOM 1441 C CA . PRO A 1 191 ? 26.492 19.947 -55.593 1.00 66.06 191 PRO A CA 1
ATOM 1442 C C . PRO A 1 191 ? 26.545 19.349 -54.176 1.00 66.06 191 PRO A C 1
ATOM 1444 O O . PRO A 1 191 ? 26.957 20.067 -53.265 1.00 66.06 191 PRO A O 1
ATOM 1447 N N . THR A 1 192 ? 26.130 18.089 -53.956 1.00 74.81 192 THR A N 1
ATOM 1448 C CA . THR A 1 192 ? 25.990 17.522 -52.599 1.00 74.81 192 THR A CA 1
ATOM 1449 C C . THR A 1 192 ? 26.679 16.167 -52.385 1.00 74.81 192 THR A C 1
ATOM 1451 O O . THR A 1 192 ? 26.699 15.305 -53.264 1.00 74.81 192 THR A O 1
ATOM 1454 N N . ALA A 1 193 ? 27.186 15.944 -51.164 1.00 75.75 193 ALA A N 1
ATOM 1455 C CA . ALA A 1 193 ? 27.815 14.687 -50.739 1.00 75.75 193 ALA A CA 1
ATOM 1456 C C . ALA A 1 193 ? 26.873 13.465 -50.831 1.00 75.75 193 ALA A C 1
ATOM 1458 O O . ALA A 1 193 ? 27.329 12.345 -51.053 1.00 75.75 193 ALA A O 1
ATOM 1459 N N . MET A 1 194 ? 25.554 13.668 -50.705 1.00 77.75 194 MET A N 1
ATOM 1460 C CA . MET A 1 194 ? 24.555 12.593 -50.776 1.00 77.75 194 MET A CA 1
ATOM 1461 C C . MET A 1 194 ? 24.385 12.040 -52.199 1.00 77.75 194 MET A C 1
ATOM 1463 O O . MET A 1 194 ? 24.390 10.826 -52.388 1.00 77.75 194 MET A O 1
ATOM 1467 N N . GLU A 1 195 ? 24.319 12.914 -53.209 1.00 74.88 195 GLU A N 1
ATOM 1468 C CA . GLU A 1 195 ? 24.223 12.516 -54.624 1.00 74.88 195 GLU A CA 1
ATOM 1469 C C . GLU A 1 195 ? 25.483 11.766 -55.085 1.00 74.88 195 GLU A C 1
ATOM 1471 O O . GLU A 1 195 ? 25.404 10.787 -55.830 1.00 74.88 195 GLU A O 1
ATOM 1476 N N . TRP A 1 196 ? 26.655 12.182 -54.592 1.00 78.31 196 TRP A N 1
ATOM 1477 C CA . TRP A 1 196 ? 27.912 11.465 -54.808 1.00 78.31 196 TRP A CA 1
ATOM 1478 C C . TRP A 1 196 ? 27.884 10.052 -54.204 1.00 78.31 196 TRP A C 1
ATOM 1480 O O . TRP A 1 196 ? 28.269 9.080 -54.863 1.00 78.31 196 TRP A O 1
ATOM 1490 N N . ALA A 1 197 ? 27.400 9.921 -52.967 1.00 74.50 197 ALA A N 1
ATOM 1491 C CA . ALA A 1 197 ? 27.308 8.641 -52.276 1.00 74.50 197 ALA A CA 1
ATOM 1492 C C . ALA A 1 197 ? 26.381 7.657 -53.005 1.00 74.50 197 ALA A C 1
ATOM 1494 O O . ALA A 1 197 ? 26.747 6.498 -53.205 1.00 74.50 197 ALA A O 1
ATOM 1495 N N . GLU A 1 198 ? 25.214 8.124 -53.459 1.00 76.38 198 GLU A N 1
ATOM 1496 C CA . GLU A 1 198 ? 24.255 7.319 -54.227 1.00 76.38 198 GLU A CA 1
ATOM 1497 C C . GLU A 1 198 ? 24.860 6.800 -55.538 1.00 76.38 198 GLU A C 1
ATOM 1499 O O . GLU A 1 198 ? 24.748 5.612 -55.854 1.00 76.38 198 GLU A O 1
ATOM 1504 N N . GLN A 1 199 ? 25.580 7.647 -56.279 1.00 72.69 199 GLN A N 1
ATOM 1505 C CA . GLN A 1 199 ? 26.280 7.226 -57.496 1.00 72.69 199 GLN A CA 1
ATOM 1506 C C . GLN A 1 199 ? 27.363 6.181 -57.208 1.00 72.69 199 GLN A C 1
ATOM 1508 O O . GLN A 1 199 ? 27.532 5.229 -57.978 1.00 72.69 199 GLN A O 1
ATOM 1513 N N . ARG A 1 200 ? 28.089 6.319 -56.094 1.00 71.81 200 ARG A N 1
ATOM 1514 C CA . ARG A 1 200 ? 29.171 5.401 -55.720 1.00 71.81 200 ARG A CA 1
ATOM 1515 C C . ARG A 1 200 ? 28.649 4.036 -55.271 1.00 71.81 200 ARG A C 1
ATOM 1517 O O . ARG A 1 200 ? 29.247 3.025 -55.632 1.00 71.81 200 ARG A O 1
ATOM 1524 N N . VAL A 1 201 ? 27.514 3.990 -54.572 1.00 72.25 201 VAL A N 1
ATOM 1525 C CA . VAL A 1 201 ? 26.816 2.736 -54.233 1.00 72.25 201 VAL A CA 1
ATOM 1526 C C . VAL A 1 201 ? 26.316 2.033 -55.498 1.00 72.25 201 VAL A C 1
ATOM 1528 O O . VAL A 1 201 ? 26.536 0.832 -55.651 1.00 72.25 201 VAL A O 1
ATOM 1531 N N . ASN A 1 202 ? 25.737 2.780 -56.442 1.00 68.12 202 ASN A N 1
ATOM 1532 C CA . ASN A 1 202 ? 25.250 2.222 -57.707 1.00 68.12 202 ASN A CA 1
ATOM 1533 C C . ASN A 1 202 ? 26.386 1.702 -58.603 1.00 68.12 202 ASN A C 1
ATOM 1535 O O . ASN A 1 202 ? 26.272 0.632 -59.196 1.00 68.12 202 ASN A O 1
ATOM 1539 N N . THR A 1 203 ? 27.512 2.416 -58.662 1.00 64.81 203 THR A N 1
ATOM 1540 C CA . THR A 1 203 ? 28.674 2.010 -59.473 1.00 64.81 203 THR A CA 1
ATOM 1541 C C . THR A 1 203 ? 29.462 0.868 -58.819 1.00 64.81 203 THR A C 1
ATOM 1543 O O . THR A 1 203 ? 30.053 0.043 -59.514 1.00 64.81 203 THR A O 1
ATOM 1546 N N . GLY A 1 204 ? 29.473 0.799 -57.483 1.00 58.12 204 GLY A N 1
ATOM 1547 C CA . GLY A 1 204 ? 30.291 -0.132 -56.709 1.00 58.12 204 GLY A CA 1
ATOM 1548 C C . GLY A 1 204 ? 29.988 -1.604 -56.983 1.00 58.12 204 GLY A C 1
ATOM 1549 O O . GLY A 1 204 ? 30.917 -2.375 -57.172 1.00 58.12 204 GLY A O 1
ATOM 1550 N N . ILE A 1 205 ? 28.722 -2.018 -57.066 1.00 61.66 205 ILE A N 1
ATOM 1551 C CA . ILE A 1 205 ? 28.387 -3.446 -57.231 1.00 61.66 205 ILE A CA 1
ATOM 1552 C C . ILE A 1 205 ? 28.604 -3.917 -58.676 1.00 61.66 205 ILE A C 1
ATOM 1554 O O . ILE A 1 205 ? 29.175 -4.984 -58.898 1.00 61.66 205 ILE A O 1
ATOM 1558 N N . GLN A 1 206 ? 28.193 -3.118 -59.662 1.00 63.38 206 GLN A N 1
ATOM 1559 C CA . GLN A 1 206 ? 28.365 -3.462 -61.077 1.00 63.38 206 GLN A CA 1
ATOM 1560 C C . GLN A 1 206 ? 29.832 -3.373 -61.513 1.00 63.38 206 GLN A C 1
ATOM 1562 O O . GLN A 1 206 ? 30.381 -4.347 -62.017 1.00 63.38 206 GLN A O 1
ATOM 1567 N N . GLY A 1 207 ? 30.518 -2.268 -61.206 1.00 65.31 207 GLY A N 1
ATOM 1568 C CA . GLY A 1 207 ? 31.907 -2.070 -61.627 1.00 65.31 207 GLY A CA 1
ATOM 1569 C C . GLY A 1 207 ? 32.911 -3.028 -60.970 1.00 65.31 207 GLY A C 1
ATOM 1570 O O . GLY A 1 207 ? 33.984 -3.263 -61.527 1.00 65.31 207 GLY A O 1
ATOM 1571 N N . LEU A 1 208 ? 32.594 -3.591 -59.795 1.00 67.81 208 LEU A N 1
ATOM 1572 C CA . LEU A 1 208 ? 33.396 -4.653 -59.172 1.00 67.81 208 LEU A CA 1
ATOM 1573 C C . LEU A 1 208 ? 33.193 -6.007 -59.864 1.00 67.81 208 LEU A C 1
ATOM 1575 O O . LEU A 1 208 ? 34.173 -6.729 -60.047 1.00 67.81 208 LEU A O 1
ATOM 1579 N N . ASN A 1 209 ? 31.968 -6.330 -60.290 1.00 71.88 209 ASN A N 1
ATOM 1580 C CA . ASN A 1 209 ? 31.686 -7.559 -61.035 1.00 71.88 209 ASN A CA 1
ATOM 1581 C C . ASN A 1 209 ? 32.316 -7.537 -62.434 1.00 71.88 209 ASN A C 1
ATOM 1583 O O . ASN A 1 209 ? 32.948 -8.519 -62.815 1.00 71.88 209 ASN A O 1
ATOM 1587 N N . ASP A 1 210 ? 32.259 -6.403 -63.135 1.00 76.38 210 ASP A N 1
ATOM 1588 C CA . ASP A 1 210 ? 32.862 -6.259 -64.467 1.00 76.38 210 ASP A CA 1
ATOM 1589 C C . ASP A 1 210 ? 34.394 -6.430 -64.417 1.00 76.38 210 ASP A C 1
ATOM 1591 O O . ASP A 1 210 ? 35.007 -7.090 -65.259 1.00 76.38 210 ASP A O 1
ATOM 1595 N N . LYS A 1 211 ? 35.043 -5.884 -63.377 1.00 75.94 211 LYS A N 1
ATOM 1596 C CA . LYS A 1 211 ? 36.486 -6.082 -63.152 1.00 75.94 211 LYS A CA 1
ATOM 1597 C C . LYS A 1 211 ? 36.822 -7.524 -62.776 1.00 75.94 211 LYS A C 1
ATOM 1599 O O . LYS A 1 211 ? 37.870 -8.023 -63.180 1.00 75.94 211 LYS A O 1
ATOM 1604 N N . LEU A 1 212 ? 35.959 -8.186 -62.004 1.00 77.12 212 LEU A N 1
ATOM 1605 C CA . LEU A 1 212 ? 36.132 -9.590 -61.635 1.00 77.12 212 LEU A CA 1
ATOM 1606 C C . LEU A 1 212 ? 36.027 -10.506 -62.864 1.00 77.12 212 LEU A C 1
ATOM 1608 O O . LEU A 1 212 ? 36.808 -11.449 -62.970 1.00 77.12 212 LEU A O 1
ATOM 1612 N N . GLU A 1 213 ? 35.106 -10.231 -63.792 1.00 80.50 213 GLU A N 1
ATOM 1613 C CA . GLU A 1 213 ? 35.018 -10.952 -65.069 1.00 80.50 213 GLU A CA 1
ATOM 1614 C C . GLU A 1 213 ? 36.269 -10.753 -65.923 1.00 80.50 213 GLU A C 1
ATOM 1616 O O . GLU A 1 213 ? 36.888 -11.739 -66.314 1.00 80.50 213 GLU A O 1
ATOM 1621 N N . CYS A 1 214 ? 36.726 -9.512 -66.103 1.00 82.25 214 CYS A N 1
ATOM 1622 C CA . CYS A 1 214 ? 37.960 -9.228 -66.843 1.00 82.25 214 CYS A CA 1
ATOM 1623 C C . CYS A 1 214 ? 39.178 -9.962 -66.247 1.00 82.25 214 CYS A C 1
ATOM 1625 O O . CYS A 1 214 ? 39.988 -10.544 -66.969 1.00 82.25 214 CYS A O 1
ATOM 1627 N N . PHE A 1 215 ? 39.299 -10.017 -64.915 1.00 83.69 215 PHE A N 1
ATOM 1628 C CA . PHE A 1 215 ? 40.377 -10.781 -64.286 1.00 83.69 215 PHE A CA 1
ATOM 1629 C C . PHE A 1 215 ? 40.247 -12.292 -64.478 1.00 83.69 215 PHE A C 1
ATOM 1631 O O . PHE A 1 215 ? 41.272 -12.955 -64.635 1.00 83.69 215 PHE A O 1
ATOM 1638 N N . LYS A 1 216 ? 39.031 -12.846 -64.502 1.00 85.75 216 LYS A N 1
ATOM 1639 C CA . LYS A 1 216 ? 38.826 -14.266 -64.825 1.00 85.75 216 LYS A CA 1
ATOM 1640 C C . LYS A 1 216 ? 39.255 -14.575 -66.254 1.00 85.75 216 LYS A C 1
ATOM 1642 O O . LYS A 1 216 ? 39.997 -15.529 -66.449 1.00 85.75 216 LYS A O 1
ATOM 1647 N N . GLU A 1 217 ? 38.897 -13.729 -67.217 1.00 88.50 217 GLU A N 1
ATOM 1648 C CA . GLU A 1 217 ? 39.319 -13.892 -68.614 1.00 88.50 217 GLU A CA 1
ATOM 1649 C C . GLU A 1 217 ? 40.846 -13.877 -68.759 1.00 88.50 217 GLU A C 1
ATOM 1651 O O . GLU A 1 217 ? 41.420 -14.704 -69.468 1.00 88.50 217 GLU A O 1
ATOM 1656 N N . VAL A 1 218 ? 41.530 -12.978 -68.044 1.00 87.88 218 VAL A N 1
ATOM 1657 C CA . VAL A 1 218 ? 43.000 -12.927 -68.037 1.00 87.88 218 VAL A CA 1
ATOM 1658 C C . VAL A 1 218 ? 43.598 -14.182 -67.397 1.00 87.88 218 VAL A C 1
ATOM 1660 O O . VAL A 1 218 ? 44.574 -14.724 -67.918 1.00 87.88 218 VAL A O 1
ATOM 1663 N N . VAL A 1 219 ? 43.028 -14.672 -66.294 1.00 89.25 219 VAL A N 1
ATOM 1664 C CA . VAL A 1 219 ? 43.480 -15.911 -65.640 1.00 89.25 219 VAL A CA 1
ATOM 1665 C C . VAL A 1 219 ? 43.295 -17.117 -66.562 1.00 89.25 219 VAL A C 1
ATOM 1667 O O . VAL A 1 219 ? 44.223 -17.915 -66.701 1.00 89.25 219 VAL A O 1
ATOM 1670 N N . ASP A 1 220 ? 42.158 -17.216 -67.247 1.00 89.94 220 ASP A N 1
ATOM 1671 C CA . ASP A 1 220 ? 41.875 -18.292 -68.199 1.00 89.94 220 ASP A CA 1
ATOM 1672 C C . ASP A 1 220 ? 42.816 -18.231 -69.410 1.00 89.94 220 ASP A C 1
ATOM 1674 O O . ASP A 1 220 ? 43.352 -19.256 -69.841 1.00 89.94 220 ASP A O 1
ATOM 1678 N N . ALA A 1 221 ? 43.113 -17.030 -69.917 1.00 87.06 221 ALA A N 1
ATOM 1679 C CA . ALA A 1 221 ? 44.080 -16.832 -70.994 1.00 87.06 221 ALA A CA 1
ATOM 1680 C C . ALA A 1 221 ? 45.504 -17.245 -70.580 1.00 87.06 221 ALA A C 1
ATOM 1682 O O . ALA A 1 221 ? 46.219 -17.888 -71.353 1.00 87.06 221 ALA A O 1
ATOM 1683 N N . VAL A 1 222 ? 45.917 -16.929 -69.349 1.00 88.38 222 VAL A N 1
ATOM 1684 C CA . VAL A 1 222 ? 47.217 -17.346 -68.799 1.00 88.38 222 VAL A CA 1
ATOM 1685 C C . VAL A 1 222 ? 47.263 -18.860 -68.584 1.00 88.38 222 VAL A C 1
ATOM 1687 O O . VAL A 1 222 ? 48.275 -19.491 -68.906 1.00 88.38 222 VAL A O 1
ATOM 1690 N N . ALA A 1 223 ? 46.179 -19.471 -68.105 1.00 88.88 223 ALA A N 1
ATOM 1691 C CA . ALA A 1 223 ? 46.078 -20.920 -67.954 1.00 88.88 223 ALA A CA 1
ATOM 1692 C C . ALA A 1 223 ? 46.177 -21.634 -69.313 1.00 88.88 223 ALA A C 1
ATOM 1694 O O . ALA A 1 223 ? 46.957 -22.579 -69.458 1.00 88.88 223 ALA A O 1
ATOM 1695 N N . ALA A 1 224 ? 45.476 -21.133 -70.334 1.00 88.25 224 ALA A N 1
ATOM 1696 C CA . ALA A 1 224 ? 45.543 -21.644 -71.701 1.00 88.25 224 ALA A CA 1
ATOM 1697 C C . ALA A 1 224 ? 46.948 -21.497 -72.310 1.00 88.25 224 ALA A C 1
ATOM 1699 O O . ALA A 1 224 ? 47.468 -22.445 -72.900 1.00 88.25 224 ALA A O 1
ATOM 1700 N N . ALA A 1 225 ? 47.600 -20.346 -72.123 1.00 86.44 225 ALA A N 1
ATOM 1701 C CA . ALA A 1 225 ? 48.972 -20.122 -72.579 1.00 86.44 225 ALA A CA 1
ATOM 1702 C C . ALA A 1 225 ? 49.972 -21.062 -71.883 1.00 86.44 225 ALA A C 1
ATOM 1704 O O . ALA A 1 225 ? 50.888 -21.585 -72.520 1.00 86.44 225 ALA A O 1
ATOM 1705 N N . THR A 1 226 ? 49.773 -21.325 -70.589 1.00 88.31 226 THR A N 1
ATOM 1706 C CA . THR A 1 226 ? 50.612 -22.251 -69.816 1.00 88.31 226 THR A CA 1
ATOM 1707 C C . THR A 1 226 ? 50.426 -23.690 -70.297 1.00 88.31 226 THR A C 1
ATOM 1709 O O . THR A 1 226 ? 51.414 -24.371 -70.562 1.00 88.31 226 THR A O 1
ATOM 1712 N N . ALA A 1 227 ? 49.185 -24.133 -70.518 1.00 87.75 227 ALA A N 1
ATOM 1713 C CA . ALA A 1 227 ? 48.894 -25.456 -71.072 1.00 87.75 227 ALA A CA 1
ATOM 1714 C C . ALA A 1 227 ? 49.461 -25.632 -72.492 1.00 87.75 227 ALA A C 1
ATOM 1716 O O . ALA A 1 227 ? 50.043 -26.672 -72.808 1.00 87.75 227 ALA A O 1
ATOM 1717 N N . ALA A 1 228 ? 49.354 -24.604 -73.340 1.00 87.38 228 ALA A N 1
ATOM 1718 C CA . ALA A 1 228 ? 49.938 -24.605 -74.679 1.00 87.38 228 ALA A CA 1
ATOM 1719 C C . ALA A 1 228 ? 51.472 -24.706 -74.637 1.00 87.38 228 ALA A C 1
ATOM 1721 O O . ALA A 1 228 ? 52.064 -25.424 -75.446 1.00 87.38 228 ALA A O 1
ATOM 1722 N N . LYS A 1 229 ? 52.117 -24.040 -73.669 1.00 88.88 229 LYS A N 1
ATOM 1723 C CA . LYS A 1 229 ? 53.561 -24.151 -73.441 1.00 88.88 229 LYS A CA 1
ATOM 1724 C C . LYS A 1 229 ? 53.960 -25.572 -73.032 1.00 88.88 229 LYS A C 1
ATOM 1726 O O . LYS A 1 229 ? 54.874 -26.124 -73.637 1.00 88.88 229 LYS A O 1
ATOM 1731 N N . THR A 1 230 ? 53.259 -26.187 -72.079 1.00 88.44 230 THR A N 1
ATOM 1732 C CA . THR A 1 230 ? 53.528 -27.577 -71.666 1.00 88.44 230 THR A CA 1
ATOM 1733 C C . THR A 1 230 ? 53.340 -28.552 -72.831 1.00 88.44 230 THR A C 1
ATOM 1735 O O . THR A 1 230 ? 54.207 -29.379 -73.094 1.00 88.44 230 THR A O 1
ATOM 1738 N N . ALA A 1 231 ? 52.271 -28.398 -73.619 1.00 86.69 231 ALA A N 1
ATOM 1739 C CA . ALA A 1 231 ? 52.036 -29.229 -74.800 1.00 86.69 231 ALA A CA 1
ATOM 1740 C C . ALA A 1 231 ? 53.129 -29.070 -75.875 1.00 86.69 231 ALA A C 1
ATOM 1742 O O . ALA A 1 231 ? 53.467 -30.035 -76.569 1.00 86.69 231 ALA A O 1
ATOM 1743 N N . TYR A 1 232 ? 53.689 -27.866 -76.025 1.00 87.50 232 TYR A N 1
ATOM 1744 C CA . TYR A 1 232 ? 54.830 -27.618 -76.906 1.00 87.50 232 TYR A CA 1
ATOM 1745 C C . TYR A 1 232 ? 56.106 -28.298 -76.393 1.00 87.50 232 TYR A C 1
ATOM 1747 O O . TYR A 1 232 ? 56.805 -28.939 -77.180 1.00 87.50 232 TYR A O 1
ATOM 1755 N N . GLU A 1 233 ? 56.389 -28.218 -75.091 1.00 88.19 233 GLU A N 1
ATOM 1756 C CA . GLU A 1 233 ? 57.526 -28.903 -74.462 1.00 88.19 233 GLU A CA 1
ATOM 1757 C C . GLU A 1 233 ? 57.416 -30.431 -74.611 1.00 88.19 233 GLU A C 1
ATOM 1759 O O . GLU A 1 233 ? 58.374 -31.068 -75.054 1.00 88.19 233 GLU A O 1
ATOM 1764 N N . ASP A 1 234 ? 56.230 -31.011 -74.404 1.00 85.62 234 ASP A N 1
ATOM 1765 C CA . ASP A 1 234 ? 55.967 -32.442 -74.619 1.00 85.62 234 ASP A CA 1
ATOM 1766 C C . ASP A 1 234 ? 56.121 -32.863 -76.086 1.00 85.62 234 ASP A C 1
ATOM 1768 O O . ASP A 1 234 ? 56.565 -33.974 -76.397 1.00 85.62 234 ASP A O 1
ATOM 1772 N N . ARG A 1 235 ? 55.713 -32.001 -77.026 1.00 85.12 235 ARG A N 1
ATOM 1773 C CA . ARG A 1 235 ? 55.879 -32.260 -78.463 1.00 85.12 235 ARG A CA 1
ATOM 1774 C C . ARG A 1 235 ? 57.353 -32.184 -78.861 1.00 85.12 235 ARG A C 1
ATOM 1776 O O . ARG A 1 235 ? 57.805 -33.021 -79.639 1.00 85.12 235 ARG A O 1
ATOM 1783 N N . LYS A 1 236 ? 58.109 -31.242 -78.292 1.00 86.50 236 LYS A N 1
ATOM 1784 C CA . LYS A 1 236 ? 59.560 -31.124 -78.483 1.00 86.50 236 LYS A CA 1
ATOM 1785 C C . LYS A 1 236 ? 60.299 -32.348 -77.930 1.00 86.50 236 LYS A C 1
ATOM 1787 O O . LYS A 1 236 ? 61.152 -32.893 -78.624 1.00 86.50 236 LYS A O 1
ATOM 1792 N N . ALA A 1 237 ? 59.936 -32.818 -76.736 1.00 81.62 237 ALA A N 1
ATOM 1793 C CA . ALA A 1 237 ? 60.510 -34.023 -76.137 1.00 81.62 237 ALA A CA 1
ATOM 1794 C C . ALA A 1 237 ? 60.229 -35.277 -76.982 1.00 81.62 237 ALA A C 1
ATOM 1796 O O . ALA A 1 237 ? 61.141 -36.055 -77.256 1.00 81.62 237 ALA A O 1
ATOM 1797 N N . ARG A 1 238 ? 58.994 -35.438 -77.481 1.00 81.94 238 ARG A N 1
ATOM 1798 C CA . ARG A 1 238 ? 58.640 -36.527 -78.408 1.00 81.94 238 ARG A CA 1
ATOM 1799 C C . ARG A 1 238 ? 59.436 -36.476 -79.709 1.00 81.94 238 ARG A C 1
ATOM 1801 O O . ARG A 1 238 ? 59.888 -37.517 -80.167 1.00 81.94 238 ARG A O 1
ATOM 1808 N N . HIS A 1 239 ? 59.635 -35.290 -80.282 1.00 78.81 239 HIS A N 1
ATOM 1809 C CA . HIS A 1 239 ? 60.433 -35.143 -81.500 1.00 78.81 239 HIS A CA 1
ATOM 1810 C C . HIS A 1 239 ? 61.908 -35.509 -81.278 1.00 78.81 239 HIS A C 1
ATOM 1812 O O . HIS A 1 239 ? 62.510 -36.125 -82.151 1.00 78.81 239 HIS A O 1
ATOM 1818 N N . SER A 1 240 ? 62.487 -35.170 -80.120 1.00 79.06 240 SER A N 1
ATOM 1819 C CA . SER A 1 240 ? 63.846 -35.609 -79.762 1.00 79.06 240 SER A CA 1
ATOM 1820 C C . SER A 1 240 ? 63.927 -37.132 -79.669 1.00 79.06 240 SER A C 1
ATOM 1822 O O . SER A 1 240 ? 64.789 -37.733 -80.289 1.00 79.06 240 SER A O 1
ATOM 1824 N N . ASN A 1 241 ? 62.968 -37.759 -78.984 1.00 78.75 241 ASN A N 1
ATOM 1825 C CA . ASN A 1 241 ? 62.952 -39.210 -78.790 1.00 78.75 241 ASN A CA 1
ATOM 1826 C C . ASN A 1 241 ? 62.773 -39.980 -80.116 1.00 78.75 241 ASN A C 1
ATOM 1828 O O . ASN A 1 241 ? 63.394 -41.013 -80.329 1.00 78.75 241 ASN A O 1
ATOM 1832 N N . VAL A 1 242 ? 61.960 -39.457 -81.044 1.00 77.31 242 VAL A N 1
ATOM 1833 C CA . VAL A 1 242 ? 61.827 -40.024 -82.400 1.00 77.31 242 VAL A CA 1
ATOM 1834 C C . VAL A 1 242 ? 63.116 -39.855 -83.208 1.00 77.31 242 VAL A C 1
ATOM 1836 O O . VAL A 1 242 ? 63.476 -40.763 -83.949 1.00 77.31 242 VAL A O 1
ATOM 1839 N N . ALA A 1 243 ? 63.821 -38.728 -83.067 1.00 75.06 243 ALA A N 1
ATOM 1840 C CA . ALA A 1 243 ? 65.115 -38.529 -83.720 1.00 75.06 243 ALA A CA 1
ATOM 1841 C C . ALA A 1 243 ? 66.175 -39.512 -83.193 1.00 75.06 243 ALA A C 1
ATOM 1843 O O . ALA A 1 243 ? 66.902 -40.099 -83.991 1.00 75.06 243 ALA A O 1
ATOM 1844 N N . ASP A 1 244 ? 66.201 -39.755 -81.880 1.00 76.69 244 ASP A N 1
ATOM 1845 C CA . ASP A 1 244 ? 67.100 -40.730 -81.255 1.00 76.69 244 ASP A CA 1
ATOM 1846 C C . ASP A 1 244 ? 66.771 -42.170 -81.703 1.00 76.69 244 ASP A C 1
ATOM 1848 O O . ASP A 1 244 ? 67.671 -42.942 -82.026 1.00 76.69 244 ASP A O 1
ATOM 1852 N N . GLN A 1 245 ? 65.484 -42.523 -81.815 1.00 76.31 245 GLN A N 1
ATOM 1853 C CA . GLN A 1 245 ? 65.042 -43.821 -82.349 1.00 76.31 245 GLN A CA 1
ATOM 1854 C C . GLN A 1 245 ? 65.389 -44.014 -83.831 1.00 76.31 245 GLN A C 1
ATOM 1856 O O . GLN A 1 245 ? 65.718 -45.124 -84.242 1.00 76.31 245 GLN A O 1
ATOM 1861 N N . LEU A 1 246 ? 65.319 -42.956 -84.644 1.00 72.75 246 LEU A N 1
ATOM 1862 C CA . LEU A 1 246 ? 65.722 -43.005 -86.052 1.00 72.75 246 LEU A CA 1
ATOM 1863 C C . LEU A 1 246 ? 67.230 -43.236 -86.191 1.00 72.75 246 LEU A C 1
ATOM 1865 O O . LEU A 1 246 ? 67.634 -44.062 -87.005 1.00 72.75 246 LEU A O 1
ATOM 1869 N N . ALA A 1 247 ? 68.037 -42.574 -85.359 1.00 73.19 247 ALA A N 1
ATOM 1870 C CA . ALA A 1 247 ? 69.480 -42.788 -8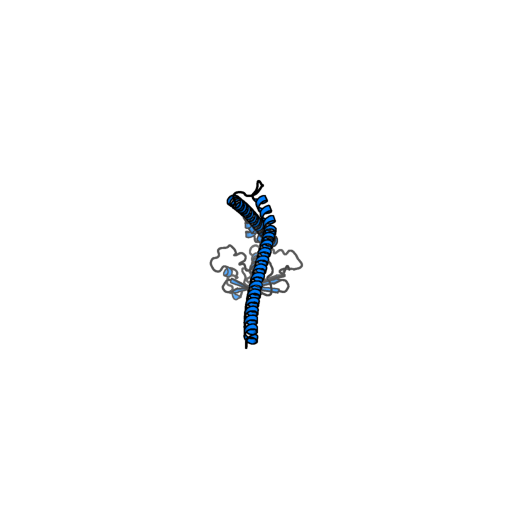5.320 1.00 73.19 247 ALA A CA 1
ATOM 1871 C C . ALA A 1 247 ? 69.840 -44.231 -84.911 1.00 73.19 247 ALA A C 1
ATOM 1873 O O . ALA A 1 247 ? 70.741 -44.824 -85.499 1.00 73.19 247 ALA A O 1
ATOM 1874 N N . ASP A 1 248 ? 69.106 -44.822 -83.963 1.00 73.62 248 ASP A N 1
ATOM 1875 C CA . ASP A 1 248 ? 69.310 -46.212 -83.525 1.00 73.62 248 ASP A CA 1
ATOM 1876 C C . ASP A 1 248 ? 68.925 -47.230 -84.623 1.00 73.62 248 ASP A C 1
ATOM 1878 O O . ASP A 1 248 ? 69.635 -48.209 -84.861 1.00 73.62 248 ASP A O 1
ATOM 1882 N N . VAL A 1 249 ? 67.849 -46.968 -85.380 1.00 71.12 249 VAL A N 1
ATOM 1883 C CA . VAL A 1 249 ? 67.455 -47.786 -86.546 1.00 71.12 249 VAL A CA 1
ATOM 1884 C C . VAL A 1 249 ? 68.474 -47.677 -87.683 1.00 71.12 249 VAL A C 1
ATOM 1886 O O . VAL A 1 249 ? 68.830 -48.690 -88.285 1.00 71.12 249 VAL A O 1
ATOM 1889 N N . GLU A 1 250 ? 68.986 -46.479 -87.971 1.00 68.50 250 GLU A N 1
ATOM 1890 C CA . GLU A 1 250 ? 70.055 -46.290 -88.961 1.00 68.50 250 GLU A CA 1
ATOM 1891 C C . GLU A 1 250 ? 71.336 -47.040 -88.563 1.00 68.50 250 GLU A C 1
ATOM 1893 O O . GLU A 1 250 ? 72.015 -47.605 -89.422 1.00 68.50 250 GLU A O 1
ATOM 1898 N N . GLN A 1 251 ? 71.629 -47.135 -87.263 1.00 65.88 251 GLN A N 1
ATOM 1899 C CA . GLN A 1 251 ? 72.766 -47.893 -86.743 1.00 65.88 251 GLN A CA 1
ATOM 1900 C C . GLN A 1 251 ? 72.554 -49.418 -86.809 1.00 65.88 251 GLN A C 1
ATOM 1902 O O . GLN A 1 251 ? 73.515 -50.157 -87.018 1.00 65.88 251 GLN A O 1
ATOM 1907 N N . GLN A 1 252 ? 71.309 -49.899 -86.698 1.00 62.31 252 GLN A N 1
ATOM 1908 C CA . GLN A 1 252 ? 70.954 -51.315 -86.877 1.00 62.31 252 GLN A CA 1
ATOM 1909 C C . GLN A 1 252 ? 70.943 -51.770 -88.343 1.00 62.31 252 GLN A C 1
ATOM 1911 O O . GLN A 1 252 ? 71.183 -52.943 -88.601 1.00 62.31 252 GLN A O 1
ATOM 1916 N N . ILE A 1 253 ? 70.689 -50.872 -89.300 1.00 63.06 253 ILE A N 1
ATOM 1917 C CA . ILE A 1 253 ? 70.754 -51.175 -90.744 1.00 63.06 253 ILE A CA 1
ATOM 1918 C C . ILE A 1 253 ? 72.214 -51.222 -91.245 1.00 63.06 253 ILE A C 1
ATOM 1920 O O . ILE A 1 253 ? 72.492 -51.804 -92.293 1.00 63.06 253 ILE A O 1
ATOM 1924 N N . ALA A 1 254 ? 73.150 -50.620 -90.504 1.00 56.16 254 ALA A N 1
ATOM 1925 C CA . ALA A 1 254 ? 74.571 -50.549 -90.850 1.00 56.16 254 ALA A CA 1
ATOM 1926 C C . ALA A 1 254 ? 75.430 -51.735 -90.344 1.00 56.16 254 ALA A C 1
ATOM 1928 O O . ALA A 1 254 ? 76.628 -51.757 -90.634 1.00 56.16 254 ALA A O 1
ATOM 1929 N N . ASN A 1 255 ? 74.843 -52.704 -89.627 1.00 48.91 255 ASN A N 1
ATOM 1930 C CA . ASN A 1 255 ? 75.464 -53.974 -89.204 1.00 48.91 255 ASN A CA 1
ATOM 1931 C C . ASN A 1 255 ? 74.814 -55.169 -89.912 1.00 48.91 255 ASN A C 1
ATOM 1933 O O . ASN A 1 255 ? 75.533 -56.172 -90.125 1.00 48.91 255 ASN A O 1
#